Protein AF-A0A498J222-F1 (afdb_monomer_lite)

InterPro domains:
  IPR001000 Glycoside hydrolase family 10 domain [PF00331] (10-74)
  IPR017853 Glycoside hydrolase superfamily [SSF51445] (4-142)
  IPR044846 Glycoside hydrolase family 10 [PTHR31490] (2-181)

Structure (mmCIF, N/CA/C/O backbone):
data_AF-A0A498J222-F1
#
_entry.id   AF-A0A498J222-F1
#
loop_
_atom_site.group_PDB
_atom_site.id
_atom_site.type_symbol
_atom_site.label_atom_id
_atom_site.label_alt_id
_atom_site.label_comp_id
_atom_site.label_asym_id
_atom_site.label_entity_id
_atom_site.label_seq_id
_atom_site.pdbx_PDB_ins_code
_atom_site.Cartn_x
_atom_site.Cartn_y
_atom_site.Cartn_z
_atom_site.occupancy
_atom_site.B_iso_or_equiv
_atom_site.auth_seq_id
_atom_site.auth_comp_id
_atom_site.auth_asym_id
_atom_site.auth_atom_id
_atom_site.pdbx_PDB_model_num
ATOM 1 N N . MET A 1 1 ? -17.141 18.500 8.447 1.00 58.50 1 MET A N 1
ATOM 2 C CA . MET A 1 1 ? -18.139 17.418 8.650 1.00 58.50 1 MET A CA 1
ATOM 3 C C . MET A 1 1 ? -18.380 17.254 10.149 1.00 58.50 1 MET A C 1
ATOM 5 O O . MET A 1 1 ? -17.662 17.889 10.914 1.00 58.50 1 MET A O 1
ATOM 9 N N . GLY A 1 2 ? -19.369 16.464 10.578 1.00 77.44 2 GLY A N 1
ATOM 10 C CA . GLY A 1 2 ? -19.550 16.140 12.002 1.00 77.44 2 GLY A CA 1
ATOM 11 C C . GLY A 1 2 ? -18.406 15.274 12.547 1.00 77.44 2 GLY A C 1
ATOM 12 O O . GLY A 1 2 ? -17.766 14.555 11.781 1.00 77.44 2 GLY A O 1
ATOM 13 N N . ALA A 1 3 ? -18.147 15.330 13.857 1.00 81.06 3 ALA A N 1
ATOM 14 C CA . ALA A 1 3 ? -17.034 14.605 14.488 1.00 81.06 3 ALA A CA 1
ATOM 15 C C . ALA A 1 3 ? -17.133 13.072 14.329 1.00 81.06 3 ALA A C 1
ATOM 17 O O . ALA A 1 3 ? -16.118 12.391 14.171 1.00 81.06 3 ALA A O 1
ATOM 18 N N . THR A 1 4 ? -18.360 12.547 14.314 1.00 87.56 4 THR A N 1
ATOM 19 C CA . THR A 1 4 ? -18.703 11.124 14.170 1.00 87.56 4 THR A CA 1
ATOM 20 C C . THR A 1 4 ? -18.680 10.609 12.730 1.00 87.56 4 THR A C 1
ATOM 22 O O . THR A 1 4 ? -18.647 9.397 12.538 1.00 87.56 4 THR A O 1
ATOM 25 N N . ALA A 1 5 ? -18.635 11.483 11.716 1.00 90.12 5 ALA A N 1
ATOM 26 C CA . ALA A 1 5 ? -18.868 11.103 10.316 1.00 90.12 5 ALA A CA 1
ATOM 27 C C . ALA A 1 5 ? -17.924 9.997 9.801 1.00 90.12 5 ALA A C 1
ATOM 29 O O . ALA A 1 5 ? -18.346 9.114 9.062 1.00 90.12 5 ALA A O 1
ATOM 30 N N . SER A 1 6 ? -16.657 9.985 10.237 1.00 88.25 6 SER A N 1
ATOM 31 C CA . SER A 1 6 ? -15.715 8.907 9.894 1.00 88.25 6 SER A CA 1
ATOM 32 C C . SER A 1 6 ? -16.170 7.541 10.423 1.00 88.25 6 SER A C 1
ATOM 34 O O . SER A 1 6 ? -16.035 6.536 9.736 1.00 88.25 6 SER A O 1
ATOM 36 N N . ALA A 1 7 ? -16.718 7.503 11.640 1.00 89.88 7 ALA A N 1
ATOM 37 C CA . ALA A 1 7 ? -17.175 6.273 12.275 1.00 89.88 7 ALA A CA 1
ATOM 38 C C . ALA A 1 7 ? -18.517 5.795 11.698 1.00 89.88 7 ALA A C 1
ATOM 40 O O . ALA A 1 7 ? -18.715 4.593 11.533 1.00 89.88 7 ALA A O 1
ATOM 41 N N . GLU A 1 8 ? -19.395 6.728 11.319 1.00 92.38 8 GLU A N 1
ATOM 42 C CA . GLU A 1 8 ? -20.630 6.454 10.574 1.00 92.38 8 GLU A CA 1
ATOM 43 C C . GLU A 1 8 ? -20.327 5.830 9.203 1.00 92.38 8 GLU A C 1
ATOM 45 O O . GLU A 1 8 ? -20.924 4.817 8.848 1.00 92.38 8 GLU A O 1
ATOM 50 N N . PHE A 1 9 ? -19.344 6.356 8.464 1.00 92.88 9 PHE A N 1
ATOM 51 C CA . PHE A 1 9 ? -18.926 5.786 7.178 1.00 92.88 9 PHE A CA 1
ATOM 52 C C . PHE A 1 9 ? -18.318 4.387 7.317 1.00 92.88 9 PHE A C 1
ATOM 54 O O . PHE A 1 9 ? -18.647 3.507 6.524 1.00 92.88 9 PHE A O 1
ATOM 61 N N . TYR A 1 10 ? -17.500 4.145 8.346 1.00 91.12 10 TYR A N 1
ATOM 62 C CA . TYR A 1 10 ? -17.006 2.796 8.651 1.00 91.12 10 TYR A CA 1
ATOM 63 C C . TYR A 1 10 ? -18.154 1.843 9.002 1.00 91.12 10 TYR A C 1
ATOM 65 O O . TYR A 1 10 ? -18.154 0.693 8.567 1.00 91.12 10 TYR A O 1
ATOM 73 N N . ASN A 1 11 ? -19.172 2.331 9.718 1.00 92.56 11 ASN A N 1
ATOM 74 C CA . ASN A 1 11 ? -20.357 1.548 10.044 1.00 92.56 11 ASN A CA 1
ATOM 75 C C . ASN A 1 11 ? -21.183 1.188 8.803 1.00 92.56 11 ASN A C 1
ATOM 77 O O . ASN A 1 11 ? -21.734 0.093 8.732 1.00 92.56 11 ASN A O 1
ATOM 81 N N . TRP A 1 12 ? -21.282 2.093 7.826 1.00 92.81 12 TRP A N 1
ATOM 82 C CA . TRP A 1 12 ? -21.982 1.838 6.565 1.00 92.81 12 TRP A CA 1
ATOM 83 C C . TRP A 1 12 ? -21.193 0.885 5.664 1.00 92.81 12 TRP A C 1
ATOM 85 O O . TRP A 1 12 ? -21.779 -0.052 5.130 1.00 92.81 12 TRP A O 1
ATOM 95 N N . ALA A 1 13 ? -19.873 1.063 5.553 1.00 91.50 13 ALA A N 1
ATOM 96 C CA . ALA A 1 13 ? -19.003 0.168 4.790 1.00 91.50 13 ALA A CA 1
ATOM 97 C C . ALA A 1 13 ? -19.025 -1.261 5.362 1.00 91.50 13 ALA A C 1
ATOM 99 O O . ALA A 1 13 ? -19.355 -2.195 4.639 1.00 91.50 13 ALA A O 1
ATOM 100 N N . SER A 1 14 ? -18.824 -1.417 6.677 1.00 89.75 14 SER A N 1
ATOM 101 C CA . SER A 1 14 ? -18.872 -2.717 7.371 1.00 89.75 14 SER A CA 1
ATOM 102 C C . SER A 1 14 ? -20.256 -3.389 7.364 1.00 89.75 14 SER A C 1
ATOM 104 O O . SER A 1 14 ? -20.364 -4.549 7.752 1.00 89.75 14 SER A O 1
ATOM 106 N N . LYS A 1 15 ? -21.322 -2.671 6.979 1.00 91.31 15 LYS A N 1
ATOM 107 C CA . LYS A 1 15 ? -22.677 -3.217 6.766 1.00 91.31 15 LYS A CA 1
ATOM 108 C C . LYS A 1 15 ? -22.967 -3.569 5.307 1.00 91.31 15 LYS A C 1
ATOM 110 O O . LYS A 1 15 ? -23.928 -4.290 5.057 1.00 91.31 15 LYS A O 1
ATOM 115 N N . ALA A 1 16 ? -22.190 -3.036 4.366 1.00 92.25 16 ALA A N 1
ATOM 116 C CA . ALA A 1 16 ? -22.248 -3.407 2.956 1.00 92.25 16 ALA A CA 1
ATOM 117 C C . ALA A 1 16 ? -21.374 -4.640 2.671 1.00 92.25 16 ALA A C 1
ATOM 119 O O . ALA A 1 16 ? -21.771 -5.493 1.884 1.00 92.25 16 ALA A O 1
ATOM 120 N N . ASP A 1 17 ? -20.224 -4.739 3.344 1.00 88.56 17 ASP A N 1
ATOM 121 C CA . ASP A 1 17 ? -19.307 -5.879 3.314 1.00 88.56 17 ASP A CA 1
ATOM 122 C C . ASP A 1 17 ? -18.602 -5.996 4.683 1.00 88.56 17 ASP A C 1
ATOM 124 O O . ASP A 1 17 ? -17.846 -5.107 5.077 1.00 88.56 17 ASP A O 1
ATOM 128 N N . ASP A 1 18 ? -18.865 -7.075 5.428 1.00 86.62 18 ASP A N 1
ATOM 129 C CA . ASP A 1 18 ? -18.204 -7.390 6.706 1.00 86.62 18 ASP A CA 1
ATOM 130 C C . ASP A 1 18 ? -16.941 -8.263 6.530 1.00 86.62 18 ASP A C 1
ATOM 132 O O . ASP A 1 18 ? -16.189 -8.526 7.479 1.00 86.62 18 ASP A O 1
ATOM 136 N N . THR A 1 19 ? -16.668 -8.693 5.297 1.00 87.50 19 THR A N 1
ATOM 137 C CA . THR A 1 19 ? -15.482 -9.460 4.925 1.00 87.50 19 THR A CA 1
ATOM 138 C C . THR A 1 19 ? -14.295 -8.549 4.612 1.00 87.50 19 THR A C 1
ATOM 140 O O . THR A 1 19 ? -13.164 -8.914 4.955 1.00 87.50 19 THR A O 1
ATOM 143 N N . ALA A 1 20 ? -14.543 -7.363 4.052 1.00 86.19 20 ALA A N 1
ATOM 144 C CA . ALA A 1 20 ? -13.533 -6.369 3.698 1.00 86.19 20 ALA A CA 1
ATOM 145 C C . ALA A 1 20 ? -12.763 -5.796 4.904 1.00 86.19 20 ALA A C 1
ATOM 147 O O . ALA A 1 20 ? -13.277 -5.674 6.017 1.00 86.19 20 ALA A O 1
ATOM 148 N N . THR A 1 21 ? -11.518 -5.382 4.654 1.00 88.25 21 THR A N 1
ATOM 149 C CA . THR A 1 21 ? -10.706 -4.599 5.598 1.00 88.25 21 THR A CA 1
ATOM 150 C C . THR A 1 21 ? -10.834 -3.115 5.269 1.00 88.25 21 THR A C 1
ATOM 152 O O . THR A 1 21 ? -10.548 -2.697 4.148 1.00 88.25 21 THR A O 1
ATOM 155 N N . LEU A 1 22 ? -11.237 -2.307 6.248 1.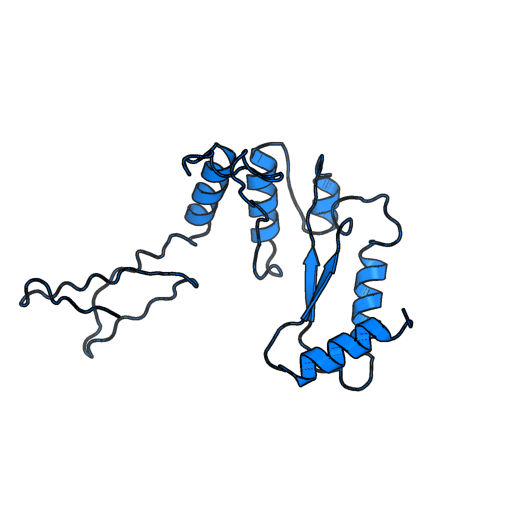00 89.75 22 LEU A N 1
ATOM 156 C CA . LEU A 1 22 ? -11.403 -0.861 6.114 1.00 89.75 22 LEU A CA 1
ATOM 157 C C . LEU A 1 22 ? -10.101 -0.141 6.488 1.00 89.75 22 LEU A C 1
ATOM 159 O O . LEU A 1 22 ? -9.593 -0.289 7.600 1.00 89.75 22 LEU A O 1
ATOM 163 N N . PHE A 1 23 ? -9.551 0.644 5.564 1.00 86.44 23 PHE A N 1
ATOM 164 C CA . PHE A 1 23 ? -8.278 1.337 5.765 1.00 86.44 23 PHE A CA 1
ATOM 165 C C . PHE A 1 23 ? -8.491 2.789 6.197 1.00 86.44 23 PHE A C 1
ATOM 167 O O . PHE A 1 23 ? -9.237 3.537 5.560 1.00 86.44 23 PHE A O 1
ATOM 174 N N . LEU A 1 24 ? -7.789 3.215 7.250 1.00 85.38 24 LEU A N 1
ATOM 175 C CA . LEU A 1 24 ? -7.546 4.633 7.505 1.00 85.38 24 LEU A CA 1
ATOM 176 C C . LEU A 1 24 ? -6.251 4.983 6.778 1.00 85.38 24 LEU A C 1
ATOM 178 O O . LEU A 1 24 ? -5.182 4.513 7.172 1.00 85.38 24 LEU A O 1
ATOM 182 N N . ASN A 1 25 ? -6.359 5.747 5.695 1.00 84.81 25 ASN A N 1
ATOM 183 C CA . ASN A 1 25 ? -5.256 6.104 4.806 1.00 84.81 25 ASN A CA 1
ATOM 184 C C . ASN A 1 25 ? -5.076 7.626 4.774 1.00 84.81 25 ASN A C 1
ATOM 186 O O . ASN A 1 25 ? -6.063 8.335 4.582 1.00 84.81 25 ASN A O 1
ATOM 190 N N . ASP A 1 26 ? -3.839 8.091 4.947 1.00 79.62 26 ASP A N 1
ATOM 191 C CA . ASP A 1 26 ? -3.486 9.511 5.028 1.00 79.62 26 ASP A CA 1
ATOM 192 C C . ASP A 1 26 ? -1.984 9.720 4.739 1.00 79.62 26 ASP A C 1
ATOM 194 O O . ASP A 1 26 ? -1.184 8.772 4.790 1.00 79.62 26 ASP A O 1
ATOM 198 N N . TYR A 1 27 ? -1.600 10.963 4.459 1.00 74.56 27 TYR A N 1
ATOM 199 C CA . TYR A 1 27 ? -0.222 11.384 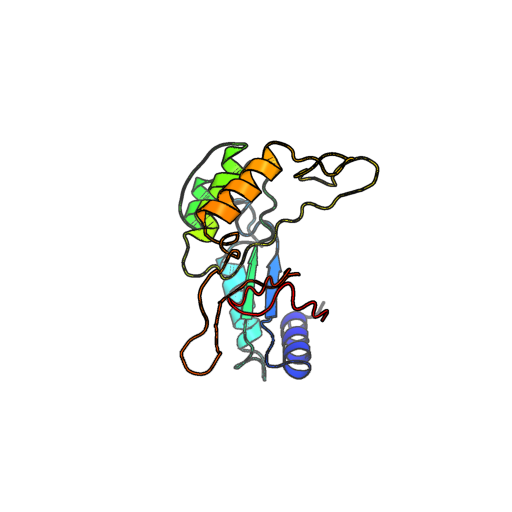4.176 1.00 74.56 27 TYR A CA 1
ATOM 200 C C . TYR A 1 27 ? 0.429 12.068 5.392 1.00 74.56 27 TYR A C 1
ATOM 202 O O . TYR A 1 27 ? -0.186 12.219 6.445 1.00 74.56 27 TYR A O 1
ATOM 210 N N . ASN A 1 28 ? 1.710 12.433 5.279 1.00 76.06 28 ASN A N 1
ATOM 211 C CA . ASN A 1 28 ? 2.571 12.998 6.340 1.00 76.06 28 ASN A CA 1
ATOM 212 C C . ASN A 1 28 ? 2.818 12.102 7.576 1.00 76.06 28 ASN A C 1
ATOM 214 O O . ASN A 1 28 ? 3.754 12.373 8.330 1.00 76.06 28 ASN A O 1
ATOM 218 N N . THR A 1 29 ? 2.033 11.041 7.775 1.00 67.88 29 THR A N 1
ATOM 219 C CA . THR A 1 29 ? 2.076 10.104 8.913 1.00 67.88 29 THR A CA 1
ATOM 220 C C . THR A 1 29 ? 3.442 9.450 9.157 1.00 67.88 29 THR A C 1
ATOM 222 O O . THR A 1 29 ? 3.759 9.119 10.304 1.00 67.88 29 THR A O 1
ATOM 225 N N . ILE A 1 30 ? 4.259 9.278 8.112 1.00 69.38 30 ILE A N 1
ATOM 226 C CA . ILE A 1 30 ? 5.648 8.782 8.188 1.00 69.38 30 ILE A CA 1
ATOM 227 C C . ILE A 1 30 ? 6.648 9.652 7.412 1.00 69.38 30 ILE A C 1
ATOM 229 O O . ILE A 1 30 ? 7.857 9.433 7.489 1.00 69.38 30 ILE A O 1
ATOM 233 N N . GLU A 1 31 ? 6.160 10.625 6.649 1.00 71.25 31 GLU A N 1
ATOM 234 C CA . GLU A 1 31 ? 6.953 11.489 5.781 1.00 71.25 31 GLU A CA 1
ATOM 235 C C . GLU A 1 31 ? 7.500 12.713 6.521 1.00 71.25 31 GLU A C 1
ATOM 237 O O . GLU A 1 31 ? 8.671 13.050 6.348 1.00 71.25 31 GLU A O 1
ATOM 242 N N . GLU A 1 32 ? 6.681 13.357 7.360 1.00 72.44 32 GLU A N 1
ATOM 243 C CA . GLU A 1 32 ? 6.939 14.709 7.871 1.00 72.44 32 GLU A CA 1
ATOM 244 C C . GLU A 1 32 ? 6.824 14.786 9.399 1.00 72.44 32 GLU A C 1
ATOM 246 O O . GLU A 1 32 ? 5.784 15.126 9.961 1.00 72.44 32 GLU A O 1
ATOM 251 N N . SER A 1 33 ? 7.941 14.563 10.101 1.00 69.94 33 SER A N 1
ATOM 252 C CA . SER A 1 33 ? 8.010 14.581 11.575 1.00 69.94 33 SER A CA 1
ATOM 253 C C . SER A 1 33 ? 7.668 15.928 12.236 1.00 69.94 33 SER A C 1
ATOM 255 O O . SER A 1 33 ? 7.668 16.030 13.464 1.00 69.94 33 SER A O 1
ATOM 257 N N . GLY A 1 34 ? 7.462 16.983 11.442 1.00 71.50 34 GLY A N 1
ATOM 258 C CA . GLY A 1 34 ? 7.010 18.298 11.898 1.00 71.50 34 GLY A CA 1
ATOM 259 C C . GLY A 1 34 ? 5.488 18.476 11.901 1.00 71.50 34 GLY A C 1
ATOM 260 O O . GLY A 1 34 ? 5.000 19.393 12.570 1.00 71.50 34 GLY A O 1
ATOM 261 N N . ASP A 1 35 ? 4.740 17.625 11.192 1.00 72.94 35 ASP A N 1
ATOM 262 C CA . ASP A 1 35 ? 3.278 17.658 11.178 1.00 72.94 35 ASP A CA 1
ATOM 263 C C . ASP A 1 35 ? 2.746 17.230 12.554 1.00 72.94 35 ASP A C 1
ATOM 265 O O . ASP A 1 35 ? 3.098 16.176 13.079 1.00 72.94 35 ASP A O 1
ATOM 269 N N . LYS A 1 36 ? 1.922 18.080 13.175 1.00 71.94 36 LYS A N 1
ATOM 270 C CA . LYS A 1 36 ? 1.359 17.842 14.515 1.00 71.94 36 LYS A CA 1
ATOM 271 C C . LYS A 1 36 ? -0.043 17.251 14.482 1.00 71.94 36 LYS A C 1
ATOM 273 O O . LYS A 1 36 ? -0.559 16.900 15.546 1.00 71.94 36 LYS A O 1
ATOM 278 N N . ASP A 1 37 ? -0.674 17.170 13.319 1.00 71.81 37 ASP A N 1
ATOM 279 C CA . ASP A 1 37 ? -2.019 16.638 13.121 1.00 71.81 37 ASP A CA 1
ATOM 280 C C . ASP A 1 37 ? -1.975 15.201 12.591 1.00 71.81 37 ASP A C 1
ATOM 282 O O . ASP A 1 37 ? -2.686 14.352 13.131 1.00 71.81 37 ASP A O 1
ATOM 286 N N . SER A 1 38 ? -1.030 14.892 11.702 1.00 68.69 38 SER A N 1
ATOM 287 C CA . SER A 1 38 ? -0.813 13.549 11.135 1.00 68.69 38 SER A CA 1
ATOM 288 C C . SER A 1 38 ? -0.013 12.590 12.042 1.00 68.69 38 SER A C 1
ATOM 290 O O . SER A 1 38 ? 0.289 11.465 11.650 1.00 68.69 38 SER A O 1
ATOM 292 N N . ILE A 1 39 ? 0.338 12.985 13.277 1.00 71.06 39 ILE A N 1
ATOM 293 C CA . ILE A 1 39 ? 1.138 12.137 14.184 1.00 71.06 39 ILE A CA 1
ATOM 294 C C . ILE A 1 39 ? 0.454 10.802 14.516 1.00 71.06 39 ILE A C 1
ATOM 296 O O . ILE A 1 39 ? -0.734 10.752 14.849 1.00 71.06 39 ILE A O 1
ATOM 300 N N . LEU A 1 40 ? 1.250 9.729 14.582 1.00 68.06 40 LEU A N 1
ATOM 301 C CA . LEU A 1 40 ? 0.810 8.366 14.922 1.00 68.06 40 LEU A CA 1
ATOM 302 C C . LEU A 1 40 ? -0.093 8.294 16.171 1.00 68.06 40 LEU A C 1
ATOM 304 O O . LEU A 1 40 ? -1.042 7.516 16.207 1.00 68.06 40 LEU A O 1
ATOM 308 N N . ALA A 1 41 ? 0.146 9.131 17.188 1.00 71.25 41 ALA A N 1
ATOM 309 C CA . ALA A 1 41 ? -0.691 9.188 18.389 1.00 71.25 41 ALA A CA 1
ATOM 310 C C . ALA A 1 41 ? -2.135 9.662 18.111 1.00 71.25 41 ALA A C 1
ATOM 312 O O . ALA A 1 41 ? -3.078 9.093 18.663 1.00 71.25 41 ALA A O 1
ATOM 313 N N . LYS A 1 42 ? -2.323 10.660 17.234 1.00 77.19 42 LYS A N 1
ATOM 314 C CA . LYS A 1 42 ? -3.650 11.106 16.772 1.00 77.19 42 LYS A CA 1
ATOM 315 C C . LYS A 1 42 ? -4.288 10.059 15.865 1.00 77.19 42 LYS A C 1
ATOM 317 O O . LYS A 1 42 ? -5.473 9.781 16.013 1.00 77.19 42 LYS A O 1
ATOM 322 N N . TYR A 1 43 ? -3.493 9.424 15.008 1.00 75.81 43 TYR A N 1
ATOM 323 C CA . TYR A 1 43 ? -3.941 8.358 14.111 1.00 75.81 43 TYR A CA 1
ATOM 324 C C . TYR A 1 43 ? -4.510 7.147 14.870 1.00 75.81 43 TYR A C 1
ATOM 326 O O . TYR A 1 43 ? -5.636 6.707 14.633 1.00 75.81 43 TYR A O 1
ATOM 334 N N . LEU A 1 44 ? -3.770 6.663 15.872 1.00 78.31 44 LEU A N 1
ATOM 335 C CA . LEU A 1 44 ? -4.205 5.583 16.759 1.00 78.31 44 LEU A CA 1
ATOM 336 C C . LEU A 1 44 ? -5.411 5.982 17.619 1.00 78.31 44 LEU A C 1
ATOM 338 O O . LEU A 1 44 ? -6.257 5.133 17.895 1.00 78.31 44 LEU A O 1
ATOM 342 N N . GLN A 1 45 ? -5.523 7.251 18.028 1.00 84.06 45 GLN A N 1
ATOM 343 C CA . GLN A 1 45 ? -6.723 7.725 18.717 1.00 84.06 45 GLN A CA 1
ATOM 344 C C . GLN A 1 45 ? -7.938 7.723 17.781 1.00 84.06 45 GLN A C 1
ATOM 346 O O . GLN A 1 45 ? -8.972 7.172 18.144 1.00 84.06 45 GLN A O 1
ATOM 351 N N . LYS A 1 46 ? -7.794 8.218 16.547 1.00 84.62 46 LYS A N 1
ATOM 352 C CA . LYS A 1 46 ? -8.869 8.242 15.549 1.00 84.62 46 LYS A CA 1
ATOM 353 C C . LYS A 1 46 ? -9.404 6.842 15.232 1.00 84.62 46 LYS A C 1
ATOM 355 O O . LYS A 1 46 ? -10.617 6.673 15.128 1.00 84.62 46 LYS A O 1
ATOM 360 N N . LEU A 1 47 ? -8.529 5.837 15.141 1.00 84.12 47 LEU A N 1
ATOM 361 C CA . LEU A 1 47 ? -8.929 4.431 14.996 1.00 84.12 47 LEU A CA 1
ATOM 362 C C . LEU A 1 47 ? -9.708 3.912 16.214 1.00 84.12 47 LEU A C 1
ATOM 364 O O . LEU A 1 47 ? -10.732 3.255 16.041 1.00 84.12 47 LEU A O 1
ATOM 368 N N . ARG A 1 48 ? -9.279 4.238 17.441 1.00 85.50 48 ARG A N 1
ATOM 369 C CA . ARG A 1 48 ? -10.012 3.874 18.671 1.00 85.50 48 ARG A CA 1
ATOM 370 C C . ARG A 1 48 ? -11.387 4.536 18.735 1.00 85.50 48 ARG A C 1
ATOM 372 O O . ARG A 1 48 ? -12.350 3.871 19.103 1.00 85.50 48 ARG A O 1
ATOM 379 N N . ASP A 1 49 ? -11.489 5.803 18.342 1.00 89.56 49 ASP A N 1
ATOM 380 C CA . ASP A 1 49 ? -12.754 6.545 18.296 1.00 89.56 49 ASP A CA 1
ATOM 381 C C . ASP A 1 49 ? -13.725 5.927 17.272 1.00 89.56 49 ASP A C 1
ATOM 383 O O . ASP A 1 49 ? -14.923 5.815 17.530 1.00 89.56 49 ASP A O 1
ATOM 387 N N . ILE A 1 50 ? -13.206 5.477 16.122 1.00 89.06 50 ILE A N 1
ATOM 388 C CA . ILE A 1 50 ? -13.974 4.754 15.098 1.00 89.06 50 ILE A CA 1
ATOM 389 C C . ILE A 1 50 ? -14.408 3.369 15.601 1.00 89.06 50 ILE A C 1
ATOM 391 O O . ILE A 1 50 ? -15.561 2.993 15.386 1.00 89.06 50 ILE A O 1
ATOM 395 N N . GLN A 1 51 ? -13.534 2.625 16.287 1.00 86.81 51 GLN A N 1
ATOM 396 C CA . GLN A 1 51 ? -13.829 1.285 16.814 1.00 86.81 51 GLN A CA 1
ATOM 397 C C . GLN A 1 51 ? -14.818 1.304 17.987 1.00 86.81 51 GLN A C 1
ATOM 399 O O . GLN A 1 51 ? -15.643 0.401 18.118 1.00 86.81 51 GLN A O 1
ATOM 404 N N . GLY A 1 52 ? -14.751 2.336 18.833 1.00 87.44 52 GLY A N 1
ATOM 405 C CA . GLY A 1 52 ? -15.656 2.543 19.966 1.00 87.44 52 GLY A CA 1
ATOM 406 C C . GLY A 1 52 ? -17.069 2.986 19.573 1.00 87.44 52 GLY A C 1
ATOM 407 O O . GLY A 1 52 ? -17.950 3.047 20.431 1.00 87.44 52 GLY A O 1
ATOM 408 N N . PHE A 1 53 ? -17.311 3.291 18.296 1.00 90.94 53 PHE A N 1
ATOM 409 C CA . PHE A 1 53 ? -18.630 3.674 17.80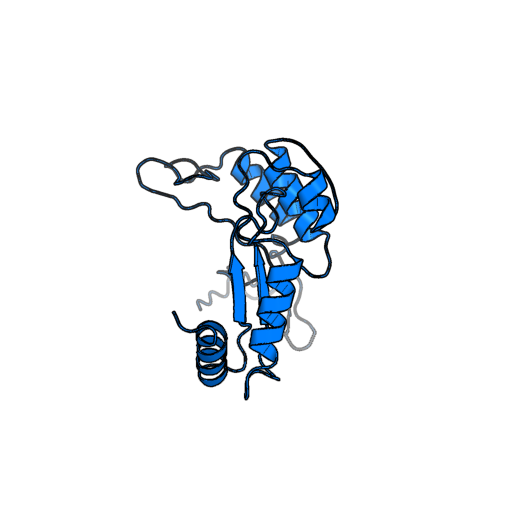2 1.00 90.94 53 PHE A CA 1
ATOM 410 C C . PHE A 1 53 ? -19.596 2.468 17.772 1.00 90.94 53 PHE A C 1
ATOM 412 O O . PHE A 1 53 ? -19.205 1.379 17.336 1.00 90.94 53 PHE A O 1
ATOM 419 N N . PRO A 1 54 ? -20.870 2.624 18.189 1.00 90.00 54 PRO A N 1
ATOM 420 C CA . PRO A 1 54 ? -21.837 1.528 18.219 1.00 90.00 54 PRO A CA 1
ATOM 421 C C . PRO A 1 54 ? -21.988 0.805 16.871 1.00 90.00 54 PRO A C 1
ATOM 423 O O . PRO A 1 54 ? -22.428 1.376 15.876 1.00 90.00 54 PRO A O 1
ATOM 426 N N . GLY A 1 55 ? -21.648 -0.487 16.861 1.00 85.94 55 GLY A N 1
ATOM 427 C CA . GLY A 1 55 ? -21.686 -1.342 15.672 1.00 85.94 55 GLY A CA 1
ATOM 428 C C . GLY A 1 55 ? -20.371 -1.448 14.889 1.00 85.94 55 GLY A C 1
ATOM 429 O O . GLY A 1 55 ? -20.345 -2.194 13.919 1.00 85.94 55 GLY A O 1
ATOM 430 N N . ASN A 1 56 ? -19.291 -0.775 15.305 1.00 89.94 56 ASN A N 1
ATOM 431 C CA . ASN A 1 56 ? -17.959 -0.897 14.686 1.00 89.94 56 ASN A CA 1
ATOM 432 C C . ASN A 1 56 ? -17.007 -1.840 15.448 1.00 89.94 56 ASN A C 1
ATOM 434 O O . ASN A 1 56 ? -15.868 -2.029 15.027 1.00 89.94 56 ASN A O 1
ATOM 438 N N . SER A 1 57 ? -17.455 -2.462 16.546 1.00 82.94 57 SER A N 1
ATOM 439 C CA . SER A 1 57 ? -16.619 -3.309 17.417 1.00 82.94 57 SER A CA 1
ATOM 440 C C . SER A 1 57 ? -15.908 -4.451 16.684 1.00 82.94 57 SER A C 1
ATOM 442 O O . SER A 1 57 ? -14.807 -4.837 17.072 1.00 82.94 57 SER A O 1
ATOM 444 N N . ASN A 1 58 ? -16.543 -4.970 15.630 1.00 81.19 58 ASN A N 1
ATOM 445 C CA . ASN A 1 58 ? -16.089 -6.124 14.856 1.00 81.19 58 ASN A CA 1
ATOM 446 C C . ASN A 1 58 ? -15.478 -5.721 13.499 1.00 81.19 58 ASN A C 1
ATOM 448 O O . ASN A 1 58 ? -15.087 -6.599 12.732 1.00 81.19 58 ASN A O 1
ATOM 452 N N . ALA A 1 59 ? -15.417 -4.422 13.181 1.00 83.31 59 ALA A N 1
ATOM 453 C CA . ALA A 1 59 ? -14.921 -3.946 11.896 1.00 83.31 59 ALA A CA 1
ATOM 454 C C . ALA A 1 59 ? -13.425 -4.263 11.749 1.00 83.31 59 ALA A C 1
ATOM 456 O O . ALA A 1 59 ? -12.606 -3.873 12.586 1.00 83.31 59 ALA A O 1
ATOM 457 N N . LYS A 1 60 ? -13.056 -4.953 10.666 1.00 85.56 60 LYS A N 1
ATOM 458 C CA . LYS A 1 60 ? -11.653 -5.201 10.316 1.00 85.56 60 LYS A CA 1
ATOM 459 C C . LYS A 1 60 ? -11.040 -3.879 9.876 1.00 85.56 60 LYS A C 1
ATOM 461 O O . LYS A 1 60 ? -11.483 -3.305 8.885 1.00 85.56 60 LYS A O 1
ATOM 466 N N . MET A 1 61 ? -10.042 -3.389 10.605 1.00 84.00 61 MET A N 1
ATOM 467 C CA . MET A 1 61 ? -9.422 -2.093 10.328 1.00 84.00 61 MET A CA 1
ATOM 468 C C . MET A 1 61 ? -7.915 -2.209 10.147 1.00 84.00 61 MET A C 1
ATOM 470 O O . MET A 1 61 ? -7.249 -2.958 10.862 1.00 84.00 61 MET A O 1
ATOM 474 N N . ALA A 1 62 ? -7.390 -1.433 9.205 1.00 81.69 62 ALA A N 1
ATOM 475 C CA . ALA A 1 62 ? -5.972 -1.345 8.890 1.00 81.69 62 ALA A CA 1
ATOM 476 C C . ALA A 1 62 ? -5.539 0.112 8.664 1.00 81.69 62 ALA A C 1
ATOM 478 O O . ALA A 1 62 ? -6.358 1.032 8.604 1.00 81.69 62 ALA A O 1
ATOM 479 N N . ILE A 1 63 ? -4.228 0.313 8.552 1.00 79.12 63 ILE A N 1
ATOM 480 C CA . ILE A 1 63 ? -3.597 1.609 8.301 1.00 79.12 63 ILE A CA 1
ATOM 481 C C . ILE A 1 63 ? -3.023 1.596 6.882 1.00 79.12 63 ILE A C 1
ATOM 483 O O . ILE A 1 63 ? -2.265 0.692 6.536 1.00 79.12 63 ILE A O 1
ATOM 487 N N . GLY A 1 64 ? -3.386 2.595 6.080 1.00 80.25 64 GLY A N 1
ATOM 488 C CA . GLY A 1 64 ? -2.676 2.984 4.863 1.00 80.25 64 GLY A CA 1
ATOM 489 C C . GLY A 1 64 ? -1.769 4.182 5.154 1.00 80.25 64 GLY A C 1
ATOM 490 O O . GLY A 1 64 ? -2.128 5.038 5.963 1.00 80.25 64 GLY A O 1
ATOM 491 N N . LEU A 1 65 ? -0.595 4.219 4.525 1.00 77.94 65 LEU A N 1
ATOM 492 C CA . LEU A 1 65 ? 0.416 5.268 4.685 1.00 77.94 65 LEU A CA 1
ATOM 493 C C . LEU A 1 65 ? 0.809 5.738 3.279 1.00 77.94 65 LEU A C 1
ATOM 495 O O . LEU A 1 65 ? 1.468 4.989 2.554 1.00 77.94 65 LEU A O 1
ATOM 499 N N . GLU A 1 66 ? 0.406 6.943 2.864 1.00 78.56 66 GLU A N 1
ATOM 500 C CA . GLU A 1 66 ? 0.569 7.382 1.461 1.00 78.56 66 GLU A CA 1
ATOM 501 C C . GLU A 1 66 ? 2.033 7.505 1.011 1.00 78.56 66 GLU A C 1
ATOM 503 O O . GLU A 1 66 ? 2.321 7.444 -0.189 1.00 78.56 66 GLU A O 1
ATOM 508 N N . SER A 1 67 ? 2.974 7.595 1.958 1.00 77.62 67 SER A N 1
ATOM 509 C CA . SER A 1 67 ? 4.416 7.451 1.712 1.00 77.62 67 SER A CA 1
ATOM 510 C C . SER A 1 67 ? 4.946 8.464 0.683 1.00 77.62 67 SER A C 1
ATOM 512 O O . SER A 1 67 ? 5.801 8.160 -0.153 1.00 77.62 67 SER A O 1
ATOM 514 N N . HIS A 1 68 ? 4.412 9.687 0.710 1.00 78.19 68 HIS A N 1
ATOM 515 C CA . HIS A 1 68 ? 4.630 10.749 -0.279 1.00 78.19 68 HIS A CA 1
ATOM 516 C C . HIS A 1 68 ? 5.961 11.514 -0.093 1.00 78.19 68 HIS A C 1
ATOM 518 O O . HIS A 1 68 ? 6.016 12.745 -0.073 1.00 78.19 68 HIS A O 1
ATOM 524 N N . PHE A 1 69 ? 7.070 10.780 0.009 1.00 70.62 69 PHE A N 1
ATOM 525 C CA . PHE A 1 69 ? 8.397 11.334 0.290 1.00 70.62 69 PHE A CA 1
ATOM 526 C C . PHE A 1 69 ? 8.940 12.250 -0.824 1.00 70.62 69 PHE A C 1
ATOM 528 O O . PHE A 1 69 ? 9.038 11.845 -1.982 1.00 70.62 69 PHE A O 1
ATOM 535 N N . GLN A 1 70 ? 9.407 13.452 -0.457 1.00 67.88 70 GLN A N 1
ATOM 536 C CA . GLN A 1 70 ? 10.273 14.278 -1.320 1.00 67.88 70 GLN A CA 1
ATOM 537 C C . GLN A 1 70 ? 11.756 13.961 -1.090 1.00 67.88 70 GLN A C 1
ATOM 539 O O . GLN A 1 70 ? 12.492 13.623 -2.012 1.00 67.88 70 GLN A O 1
ATOM 544 N N . THR A 1 71 ? 12.200 14.053 0.164 1.00 68.38 71 THR A N 1
ATOM 545 C CA . THR A 1 71 ? 13.490 13.542 0.640 1.00 68.38 71 THR A CA 1
ATOM 546 C C . THR A 1 71 ? 13.191 12.748 1.908 1.00 68.38 71 THR A C 1
ATOM 548 O O . THR A 1 71 ? 12.944 13.361 2.944 1.00 68.38 71 THR A O 1
ATOM 551 N N . PRO A 1 72 ? 13.123 11.406 1.845 1.00 69.25 72 PRO A N 1
ATOM 552 C CA . PRO A 1 72 ? 12.695 10.600 2.980 1.00 69.25 72 PRO A CA 1
ATOM 553 C C . PRO A 1 72 ? 13.645 10.772 4.167 1.00 69.25 72 PRO A C 1
ATOM 555 O O . PRO A 1 72 ? 14.842 10.486 4.077 1.00 69.25 72 PRO A O 1
ATOM 558 N N . ASN A 1 73 ? 13.101 11.193 5.309 1.00 71.62 73 ASN A N 1
ATOM 559 C CA . ASN A 1 73 ? 13.802 11.132 6.585 1.00 71.62 73 ASN A CA 1
ATOM 560 C C . ASN A 1 73 ? 13.832 9.668 7.043 1.00 71.62 73 ASN A C 1
ATOM 562 O O . ASN A 1 73 ? 12.995 9.221 7.822 1.00 71.62 73 ASN A O 1
ATOM 566 N N . ILE A 1 74 ? 14.779 8.899 6.508 1.00 71.69 74 ILE A N 1
ATOM 567 C CA . ILE A 1 74 ? 14.864 7.455 6.741 1.00 71.69 74 ILE A CA 1
ATOM 568 C C . ILE A 1 74 ? 14.985 7.099 8.237 1.00 71.69 74 ILE A C 1
ATOM 570 O O . ILE A 1 74 ? 14.311 6.161 8.639 1.00 71.69 74 ILE A O 1
ATOM 574 N N . PRO A 1 75 ? 15.714 7.835 9.107 1.00 68.94 75 PRO A N 1
ATOM 575 C CA . PRO A 1 75 ? 15.630 7.657 10.563 1.00 68.94 75 PRO A CA 1
ATOM 576 C C . PRO A 1 75 ? 14.243 7.900 11.193 1.00 68.94 75 PRO A C 1
ATOM 578 O O . PRO A 1 75 ? 13.951 7.312 12.233 1.00 68.94 75 PRO A O 1
ATOM 581 N N . TYR A 1 76 ? 13.383 8.725 10.588 1.00 70.88 76 TYR A N 1
ATOM 582 C CA . TYR A 1 76 ? 12.006 8.937 11.052 1.00 70.88 76 TYR A CA 1
ATOM 583 C C . TYR A 1 76 ? 11.046 7.855 10.544 1.00 70.88 76 TYR A C 1
ATOM 585 O O . TYR A 1 76 ? 10.327 7.259 11.343 1.00 70.88 76 TYR A O 1
ATOM 593 N N . ILE A 1 77 ? 11.122 7.517 9.252 1.00 71.00 77 ILE A N 1
ATOM 594 C CA . ILE A 1 77 ? 10.441 6.349 8.667 1.00 71.00 77 ILE A CA 1
ATOM 595 C C . ILE A 1 77 ? 10.838 5.093 9.447 1.00 71.00 77 ILE A C 1
ATOM 597 O O . ILE A 1 77 ? 9.988 4.281 9.780 1.00 71.00 77 ILE A O 1
ATOM 601 N N . ARG A 1 78 ? 12.113 4.988 9.842 1.00 68.25 78 ARG A N 1
ATOM 602 C CA . ARG A 1 78 ? 12.633 4.005 10.793 1.00 68.25 78 ARG A CA 1
ATOM 603 C C . ARG A 1 78 ? 11.886 4.066 12.128 1.00 68.25 78 ARG A C 1
ATOM 605 O O . ARG A 1 78 ? 11.253 3.088 12.483 1.00 68.25 78 ARG A O 1
ATOM 612 N N . SER A 1 79 ? 11.847 5.199 12.829 1.00 62.41 79 SER A N 1
ATOM 613 C CA . SER A 1 79 ? 11.097 5.290 14.099 1.00 62.41 79 SER A CA 1
ATOM 614 C C . SER A 1 79 ? 9.587 4.981 13.998 1.00 62.41 79 SER A C 1
ATOM 616 O O . SER A 1 79 ? 8.933 4.837 15.030 1.00 62.41 79 SER A O 1
ATOM 618 N N . SER A 1 80 ? 9.055 4.845 12.776 1.00 64.88 80 SER A N 1
ATOM 619 C CA . SER A 1 80 ? 7.699 4.381 12.469 1.00 64.88 80 SER A CA 1
ATOM 620 C C . SER A 1 80 ? 7.610 2.950 11.874 1.00 64.88 80 SER A C 1
ATOM 622 O O . SER A 1 80 ? 6.512 2.396 11.886 1.00 64.88 80 SER A O 1
ATOM 624 N N . ILE A 1 81 ? 8.697 2.363 11.328 1.00 63.38 81 ILE A N 1
ATOM 625 C CA . ILE A 1 81 ? 8.727 1.120 10.495 1.00 63.38 81 ILE A CA 1
ATOM 626 C C . ILE A 1 81 ? 10.047 0.290 10.614 1.00 63.38 81 ILE A C 1
ATOM 628 O O . ILE A 1 81 ? 9.963 -0.931 10.698 1.00 63.38 81 ILE A O 1
ATOM 632 N N . ASP A 1 82 ? 11.217 0.953 10.698 1.00 44.09 82 ASP A N 1
ATOM 633 C CA . ASP A 1 82 ? 12.487 0.526 11.372 1.00 44.09 82 ASP A CA 1
ATOM 634 C C . ASP A 1 82 ? 13.874 0.227 10.671 1.00 44.09 82 ASP A C 1
ATOM 636 O O . ASP A 1 82 ? 14.688 -0.425 11.329 1.00 44.09 82 ASP A O 1
ATOM 640 N N . THR A 1 83 ? 14.290 0.783 9.484 1.00 32.50 83 THR A N 1
ATOM 641 C CA . THR A 1 83 ? 15.750 0.834 9.027 1.00 32.50 83 THR A CA 1
ATOM 642 C C . THR A 1 83 ? 16.322 1.902 7.984 1.00 32.50 83 THR A C 1
ATOM 644 O O . THR A 1 83 ? 16.509 3.045 8.420 1.00 32.50 83 THR A O 1
ATOM 647 N N . ILE A 1 84 ? 16.856 1.633 6.754 1.00 36.06 84 ILE A N 1
ATOM 648 C CA . ILE A 1 84 ? 18.010 2.411 6.106 1.00 36.06 84 ILE A CA 1
ATOM 649 C C . ILE A 1 84 ? 18.143 2.389 4.529 1.00 36.06 84 ILE A C 1
ATOM 651 O O . ILE A 1 84 ? 17.776 1.370 3.964 1.00 36.06 84 ILE A O 1
ATOM 655 N N . LEU A 1 85 ? 18.821 3.267 3.721 1.00 34.84 85 LEU A N 1
ATOM 656 C CA . LEU A 1 85 ? 18.977 4.754 3.518 1.00 34.84 85 LEU A CA 1
ATOM 657 C C . LEU A 1 85 ? 19.778 5.112 2.186 1.00 34.84 85 LEU A C 1
ATOM 659 O O . LEU A 1 85 ? 20.827 4.507 1.961 1.00 34.84 85 LEU A O 1
ATOM 663 N N . LEU A 1 86 ? 19.334 6.112 1.369 1.00 35.41 86 LEU A N 1
ATOM 664 C CA . LEU A 1 86 ? 19.842 6.774 0.096 1.00 35.41 86 LEU A CA 1
ATOM 665 C C . LEU A 1 86 ? 19.114 6.465 -1.252 1.00 35.41 86 LEU A C 1
ATOM 667 O O . LEU A 1 86 ? 18.253 5.622 -1.240 1.00 35.41 86 LEU A O 1
ATOM 671 N N . LEU A 1 87 ? 19.371 7.175 -2.386 1.00 37.31 87 LEU A N 1
ATOM 672 C CA . LEU A 1 87 ? 18.351 7.622 -3.398 1.00 37.31 87 LEU A CA 1
ATOM 673 C C . LEU A 1 87 ? 17.613 6.681 -4.397 1.00 37.31 87 LEU A C 1
ATOM 675 O O . LEU A 1 87 ? 16.388 6.679 -4.379 1.00 37.31 87 LEU A O 1
ATOM 679 N N . ALA A 1 88 ? 18.247 5.960 -5.335 1.00 44.94 88 ALA A N 1
ATOM 680 C CA . ALA A 1 88 ? 17.500 5.046 -6.246 1.00 44.94 88 ALA A CA 1
ATOM 681 C C . ALA A 1 88 ? 17.167 3.743 -5.504 1.00 44.94 88 ALA A C 1
ATOM 683 O O . ALA A 1 88 ? 16.022 3.312 -5.375 1.00 44.94 88 ALA A O 1
ATOM 684 N N . SER A 1 89 ? 18.210 3.273 -4.834 1.00 50.62 89 SER A N 1
ATOM 685 C CA . SER A 1 89 ? 18.210 2.842 -3.447 1.00 50.62 89 SER A CA 1
ATOM 686 C C . SER A 1 89 ? 17.021 3.270 -2.557 1.00 50.62 89 SER A C 1
ATOM 688 O O . SER A 1 89 ? 16.675 2.438 -1.746 1.00 50.62 89 SER A O 1
ATOM 690 N N . TYR A 1 90 ? 16.349 4.437 -2.652 1.00 66.69 90 TYR A N 1
ATOM 691 C CA . TYR A 1 90 ? 15.313 4.809 -1.661 1.00 66.69 90 TYR A CA 1
ATOM 692 C C . TYR A 1 90 ? 14.066 4.005 -1.960 1.00 66.69 90 TYR A C 1
ATOM 694 O O . TYR A 1 90 ? 13.456 3.500 -1.032 1.00 66.69 90 TYR A O 1
ATOM 702 N N . LEU A 1 91 ? 13.710 3.841 -3.239 1.00 73.69 91 LEU A N 1
ATOM 703 C CA . LEU A 1 91 ? 12.649 2.913 -3.598 1.00 73.69 91 LEU A CA 1
ATOM 704 C C . LEU A 1 91 ? 13.061 1.493 -3.201 1.00 73.69 91 LEU A C 1
ATOM 706 O O . LEU A 1 91 ? 12.289 0.820 -2.532 1.00 73.69 91 LEU A O 1
ATOM 710 N N . GLU A 1 92 ? 14.294 1.069 -3.505 1.00 83.31 92 GLU A N 1
ATOM 711 C CA . GLU A 1 92 ? 14.750 -0.278 -3.131 1.00 83.31 92 GLU A CA 1
ATOM 712 C C . GLU A 1 92 ? 14.680 -0.517 -1.610 1.00 83.31 92 GLU A C 1
ATOM 714 O O . GLU A 1 92 ? 14.253 -1.566 -1.143 1.00 83.31 92 GLU A O 1
ATOM 719 N N . GLN A 1 93 ? 15.079 0.470 -0.819 1.00 76.25 93 GLN A N 1
ATOM 720 C CA . GLN A 1 93 ? 15.206 0.383 0.627 1.00 76.25 93 GLN A CA 1
ATOM 721 C C . GLN A 1 93 ? 13.884 0.595 1.331 1.00 76.25 93 GLN A C 1
ATOM 723 O O . GLN A 1 93 ? 13.591 -0.175 2.223 1.00 76.25 93 GLN A O 1
ATOM 728 N N . ILE A 1 94 ? 13.061 1.566 0.931 1.00 78.19 94 ILE A N 1
ATOM 729 C CA . ILE A 1 94 ? 11.706 1.725 1.473 1.00 78.19 94 ILE A CA 1
ATOM 730 C C . ILE A 1 94 ? 10.911 0.446 1.196 1.00 78.19 94 ILE A C 1
ATOM 732 O O . ILE A 1 94 ? 10.272 -0.064 2.109 1.00 78.19 94 ILE A O 1
ATOM 736 N N . LEU A 1 95 ? 11.019 -0.135 -0.006 1.00 85.56 95 LEU A N 1
ATOM 737 C CA . LEU A 1 95 ? 10.390 -1.421 -0.311 1.00 85.56 95 LEU A CA 1
ATOM 738 C C . LEU A 1 95 ? 10.964 -2.563 0.541 1.00 85.56 95 LEU A C 1
ATOM 740 O O . LEU A 1 95 ? 10.178 -3.290 1.137 1.00 85.56 95 LEU A O 1
ATOM 744 N N . ARG A 1 96 ? 12.293 -2.710 0.668 1.00 85.56 96 ARG A N 1
ATOM 745 C CA . ARG A 1 96 ? 12.915 -3.712 1.566 1.00 85.56 96 ARG A CA 1
ATOM 746 C C . ARG A 1 96 ? 12.519 -3.529 3.029 1.00 85.56 96 ARG A C 1
ATOM 748 O O . ARG A 1 96 ? 12.285 -4.518 3.710 1.00 85.56 96 ARG A O 1
ATOM 755 N N . GLU A 1 97 ? 12.441 -2.293 3.500 1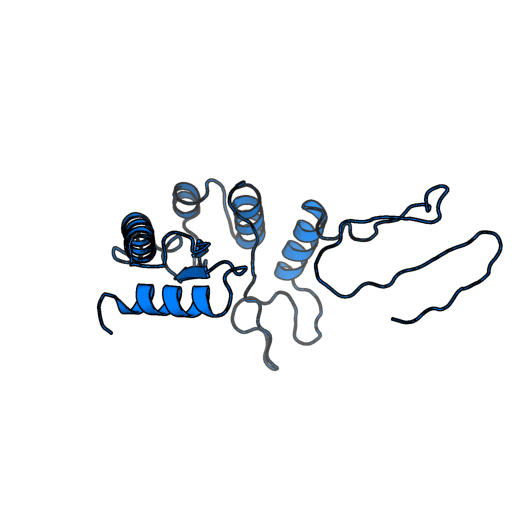.00 79.44 97 GLU A N 1
ATOM 756 C CA . GLU A 1 97 ? 12.169 -1.934 4.888 1.00 79.44 97 GLU A CA 1
ATOM 757 C C . GLU A 1 97 ? 10.734 -2.272 5.264 1.00 79.44 97 GLU A C 1
ATOM 759 O O . GLU A 1 97 ? 10.480 -3.061 6.173 1.00 79.44 97 GLU A O 1
ATOM 764 N N . VAL A 1 98 ? 9.798 -1.739 4.479 1.00 79.50 98 VAL A N 1
ATOM 765 C CA . VAL A 1 98 ? 8.362 -1.974 4.605 1.00 79.50 98 VAL A CA 1
ATOM 766 C C . VAL A 1 98 ? 8.061 -3.469 4.414 1.00 79.50 98 VAL A C 1
ATOM 768 O O . VAL A 1 98 ? 7.300 -4.033 5.192 1.00 79.50 98 VAL A O 1
ATOM 771 N N . HIS A 1 99 ? 8.723 -4.160 3.479 1.00 84.62 99 HIS A N 1
ATOM 772 C CA . HIS A 1 99 ? 8.607 -5.618 3.326 1.00 84.62 99 HIS A CA 1
ATOM 773 C C . HIS A 1 99 ? 9.200 -6.412 4.507 1.00 84.62 99 HIS A C 1
ATOM 775 O O . HIS A 1 99 ? 8.735 -7.513 4.800 1.00 84.62 99 HIS A O 1
ATOM 781 N N . SER A 1 100 ? 10.210 -5.888 5.211 1.00 82.38 100 SER A N 1
ATOM 782 C CA . SER A 1 100 ? 10.819 -6.583 6.354 1.00 82.38 100 SER A CA 1
ATOM 783 C C . SER A 1 100 ? 9.935 -6.586 7.605 1.00 82.38 100 SER A C 1
ATOM 785 O O . SER A 1 100 ? 10.061 -7.483 8.442 1.00 82.38 100 SER A O 1
ATOM 787 N N . HIS A 1 101 ? 9.020 -5.618 7.745 1.00 75.62 101 HIS A N 1
ATOM 788 C CA . HIS A 1 101 ? 8.180 -5.505 8.932 1.00 75.62 101 HIS A CA 1
ATOM 789 C C . HIS A 1 101 ? 6.987 -6.489 8.872 1.00 75.62 101 HIS A C 1
ATOM 791 O O . HIS A 1 101 ? 6.052 -6.274 8.098 1.00 75.62 101 HIS A O 1
ATOM 797 N N . PRO A 1 102 ? 6.880 -7.482 9.788 1.00 77.12 102 PRO A N 1
ATOM 798 C CA . PRO A 1 102 ? 5.843 -8.534 9.764 1.00 77.12 102 PRO A CA 1
ATOM 799 C C . PRO A 1 102 ? 4.408 -8.076 10.122 1.00 77.12 102 PRO A C 1
ATOM 801 O O . PRO A 1 102 ? 3.581 -8.881 10.547 1.00 77.12 102 PRO A O 1
ATOM 804 N N . LYS A 1 103 ? 4.104 -6.779 10.009 1.00 79.69 103 LYS A N 1
ATOM 805 C CA . LYS A 1 103 ? 2.745 -6.214 10.111 1.00 79.69 103 LYS A CA 1
ATOM 806 C C . LYS A 1 103 ? 2.253 -5.614 8.794 1.00 79.69 103 LYS A C 1
ATOM 808 O O . LYS A 1 103 ? 1.066 -5.322 8.681 1.00 79.69 103 LYS A O 1
ATOM 813 N N . ILE A 1 104 ? 3.140 -5.433 7.819 1.00 78.56 104 ILE A N 1
ATOM 814 C CA . ILE A 1 104 ? 2.777 -5.011 6.472 1.00 78.56 104 ILE A CA 1
ATOM 815 C C . ILE A 1 104 ? 2.175 -6.210 5.737 1.00 78.56 104 ILE A C 1
ATOM 817 O O . ILE A 1 104 ? 2.741 -7.299 5.739 1.00 78.56 104 ILE A O 1
ATOM 821 N N . GLN A 1 105 ? 1.003 -6.007 5.136 1.00 82.56 105 GLN A N 1
ATOM 822 C CA . GLN A 1 105 ? 0.258 -7.044 4.405 1.00 82.56 105 GLN A CA 1
ATOM 823 C C . GLN A 1 105 ? 0.277 -6.834 2.882 1.00 82.56 105 GLN A C 1
ATOM 825 O O . GLN A 1 105 ? -0.211 -7.676 2.136 1.00 82.56 105 GLN A O 1
ATOM 830 N N . GLY A 1 106 ? 0.835 -5.715 2.415 1.00 83.06 106 GLY A N 1
ATOM 831 C CA . GLY A 1 106 ? 0.945 -5.372 1.003 1.00 83.06 106 GLY A CA 1
ATOM 832 C C . GLY A 1 106 ? 1.569 -3.991 0.812 1.00 83.06 106 GLY A C 1
ATOM 833 O O . GLY A 1 106 ? 1.620 -3.191 1.745 1.00 83.06 106 GLY A O 1
ATOM 834 N N . ILE A 1 107 ? 2.044 -3.723 -0.403 1.00 84.81 107 ILE A N 1
ATOM 835 C CA . ILE A 1 107 ? 2.610 -2.436 -0.821 1.00 84.81 107 ILE A CA 1
ATOM 836 C C . ILE A 1 107 ? 1.989 -2.075 -2.174 1.00 84.81 107 ILE A C 1
ATOM 838 O O . ILE A 1 107 ? 1.897 -2.929 -3.054 1.00 84.81 107 ILE A O 1
ATOM 842 N N . VAL A 1 108 ? 1.575 -0.818 -2.351 1.00 86.31 108 VAL A N 1
ATOM 843 C CA . VAL A 1 108 ? 0.998 -0.305 -3.605 1.00 86.31 108 VAL A CA 1
ATOM 844 C C . VAL A 1 108 ? 1.841 0.871 -4.094 1.00 86.31 108 VAL A C 1
ATOM 846 O O . VAL A 1 108 ? 2.084 1.813 -3.345 1.00 86.31 108 VAL A O 1
ATOM 849 N N . ILE A 1 109 ? 2.295 0.823 -5.349 1.00 82.88 109 ILE A N 1
ATOM 850 C CA . ILE A 1 109 ? 3.172 1.843 -5.942 1.00 82.88 109 ILE A CA 1
ATOM 851 C C . ILE A 1 109 ? 2.372 2.701 -6.931 1.00 82.88 109 ILE A C 1
ATOM 853 O O . ILE A 1 109 ? 1.923 2.214 -7.967 1.00 82.88 109 ILE A O 1
ATOM 857 N N . TRP A 1 110 ? 2.224 4.000 -6.652 1.00 80.75 110 TRP A N 1
ATOM 858 C CA . TRP A 1 110 ? 1.442 4.924 -7.490 1.00 80.75 110 TRP A CA 1
ATOM 859 C C . TRP A 1 110 ? 2.226 5.449 -8.714 1.00 80.75 110 TRP A C 1
ATOM 861 O O . TRP A 1 110 ? 2.510 6.642 -8.857 1.00 80.75 110 TRP A O 1
ATOM 871 N N . ALA A 1 111 ? 2.595 4.542 -9.620 1.00 82.81 111 ALA A N 1
ATOM 872 C CA . ALA A 1 111 ? 3.409 4.810 -10.813 1.00 82.81 111 ALA A CA 1
ATOM 873 C C . ALA A 1 111 ? 2.585 5.158 -12.076 1.00 82.81 111 ALA A C 1
ATOM 875 O O . ALA A 1 111 ? 2.833 4.639 -13.162 1.00 82.81 111 ALA A O 1
ATOM 876 N N . ALA A 1 112 ? 1.575 6.025 -11.948 1.00 79.75 112 ALA A N 1
ATOM 877 C CA . ALA A 1 112 ? 0.639 6.319 -13.038 1.00 79.75 112 ALA A CA 1
ATOM 878 C C . ALA A 1 112 ? 1.317 6.906 -14.301 1.00 79.75 112 ALA A C 1
ATOM 880 O O . ALA A 1 112 ? 2.017 7.924 -14.232 1.00 79.75 112 ALA A O 1
ATOM 881 N N . TRP A 1 113 ? 1.046 6.296 -15.460 1.00 85.06 113 TRP A N 1
ATOM 882 C CA . TRP A 1 113 ? 1.469 6.749 -16.792 1.00 85.06 113 TRP A CA 1
ATOM 883 C C . TRP A 1 113 ? 0.449 7.704 -17.444 1.00 85.06 113 TRP A C 1
ATOM 885 O O . TRP A 1 113 ? -0.745 7.661 -17.151 1.00 85.06 113 TRP A O 1
ATOM 895 N N . LYS A 1 114 ? 0.920 8.562 -18.355 1.00 81.50 114 LYS A N 1
ATOM 896 C CA . LYS A 1 114 ? 0.129 9.413 -19.262 1.00 81.50 114 LYS A CA 1
ATOM 897 C C . LYS A 1 114 ? 0.887 9.576 -20.599 1.00 81.50 114 LYS A C 1
ATOM 899 O O . LYS A 1 114 ? 2.105 9.422 -20.617 1.00 81.50 114 LYS A O 1
ATOM 904 N N . PRO A 1 115 ? 0.250 10.014 -21.702 1.00 81.12 115 PRO A N 1
ATOM 905 C CA . PRO A 1 115 ? 0.915 10.161 -23.011 1.00 81.12 115 PRO A CA 1
ATOM 906 C C . PRO A 1 115 ? 2.153 11.083 -23.076 1.00 81.12 115 PRO A C 1
ATOM 908 O O . PRO A 1 115 ? 2.830 11.124 -24.099 1.00 81.12 115 PRO A O 1
ATOM 911 N N . SER A 1 116 ? 2.455 11.839 -22.015 1.00 82.94 116 SER A N 1
ATOM 912 C CA . SER A 1 116 ? 3.617 12.732 -21.900 1.00 82.94 116 SER A CA 1
ATOM 913 C C . SER A 1 116 ? 4.659 12.295 -20.853 1.00 82.94 116 SER A C 1
ATOM 915 O O . SER A 1 116 ? 5.508 13.102 -20.481 1.00 82.94 116 SER A O 1
ATOM 917 N N . GLY A 1 117 ? 4.621 11.046 -20.376 1.00 78.88 117 GLY A N 1
ATOM 918 C CA . GLY A 1 117 ? 5.522 10.492 -19.349 1.00 78.88 117 GLY A CA 1
ATOM 919 C C . GLY A 1 117 ? 4.754 9.926 -18.151 1.00 78.88 117 GLY A C 1
ATOM 920 O O . GLY A 1 117 ? 3.546 9.740 -18.213 1.00 78.88 117 GLY A O 1
ATOM 921 N N . CYS A 1 118 ? 5.405 9.698 -17.011 1.00 76.94 118 CYS A N 1
ATOM 922 C CA . CYS A 1 118 ? 4.673 9.405 -15.772 1.00 76.94 118 CYS A CA 1
ATOM 923 C C . CYS A 1 118 ? 4.065 10.669 -15.129 1.00 76.94 118 CYS A C 1
ATOM 925 O O . CYS A 1 118 ? 4.357 11.808 -15.513 1.00 76.94 118 CYS A O 1
ATOM 927 N N . TYR A 1 119 ? 3.218 10.486 -14.113 1.00 67.62 119 TYR A N 1
ATOM 928 C CA . TYR A 1 119 ? 2.726 11.583 -13.275 1.00 67.62 119 TYR A CA 1
ATOM 929 C C . TYR A 1 119 ? 3.788 12.101 -12.287 1.00 67.62 119 TYR A C 1
ATOM 931 O O . TYR A 1 119 ? 3.989 13.313 -12.206 1.00 67.62 119 TYR A O 1
ATOM 939 N N . ARG A 1 120 ? 4.464 11.196 -11.561 1.00 69.25 120 ARG A N 1
ATOM 940 C CA . ARG A 1 120 ? 5.546 11.506 -10.598 1.00 69.25 120 ARG A CA 1
ATOM 941 C C . ARG A 1 120 ? 6.650 10.447 -10.585 1.00 69.25 120 ARG A C 1
ATOM 943 O O . ARG A 1 120 ? 7.814 10.789 -10.740 1.00 69.25 120 ARG A O 1
ATOM 950 N N . MET A 1 121 ? 6.284 9.175 -10.410 1.00 70.00 121 MET A N 1
ATOM 951 C CA . MET A 1 121 ? 7.223 8.050 -10.406 1.00 70.00 121 MET A CA 1
ATOM 952 C C . MET A 1 121 ? 7.172 7.330 -11.756 1.00 70.00 121 MET A C 1
ATOM 954 O O . MET A 1 121 ? 6.124 6.814 -12.137 1.00 70.00 121 MET A O 1
ATOM 958 N N . CYS A 1 122 ? 8.288 7.324 -12.486 1.00 80.31 122 CYS A N 1
ATOM 959 C CA . CYS A 1 122 ? 8.401 6.666 -13.788 1.00 80.31 122 CYS A CA 1
ATOM 960 C C . CYS A 1 122 ? 9.113 5.321 -13.592 1.00 80.31 122 CYS A C 1
ATOM 962 O O . CYS A 1 122 ? 10.326 5.304 -13.377 1.00 80.31 122 CYS A O 1
ATOM 964 N N . LEU A 1 123 ? 8.368 4.213 -13.659 1.00 85.19 123 LEU A N 1
ATOM 965 C CA . LEU A 1 123 ? 8.950 2.866 -13.748 1.00 85.19 123 LEU A CA 1
ATOM 966 C C . LEU A 1 123 ? 9.372 2.548 -15.191 1.00 85.19 123 LEU A C 1
ATOM 968 O O . LEU A 1 123 ? 10.426 1.961 -15.405 1.00 85.19 123 LEU A O 1
ATOM 972 N N . THR A 1 124 ? 8.598 3.025 -16.170 1.00 87.62 124 THR A N 1
ATOM 973 C CA . THR A 1 124 ? 8.832 2.851 -17.609 1.00 87.62 124 THR A CA 1
ATOM 974 C C . THR A 1 124 ? 8.881 4.183 -18.368 1.00 87.62 124 THR A C 1
ATOM 976 O O . THR A 1 124 ? 8.476 5.233 -17.856 1.00 87.62 124 THR A O 1
ATOM 979 N N . ASP A 1 125 ? 9.389 4.141 -19.601 1.00 87.50 125 ASP A N 1
ATOM 980 C CA . ASP A 1 125 ? 9.260 5.207 -20.596 1.00 87.50 125 ASP A CA 1
ATOM 981 C C . ASP A 1 125 ? 7.908 5.148 -21.349 1.00 87.50 125 ASP A C 1
ATOM 983 O O . ASP A 1 125 ? 7.060 4.290 -21.104 1.00 87.50 125 ASP A O 1
ATOM 987 N N . ASN A 1 126 ? 7.698 6.059 -22.307 1.00 89.25 126 ASN A N 1
ATOM 988 C CA . ASN A 1 126 ? 6.469 6.103 -23.117 1.00 89.25 126 ASN A CA 1
ATOM 989 C C . ASN A 1 126 ? 6.305 4.942 -24.115 1.00 89.25 126 ASN A C 1
ATOM 991 O O . ASN A 1 126 ? 5.267 4.860 -24.768 1.00 89.25 126 ASN A O 1
ATOM 995 N N . ASN A 1 127 ? 7.296 4.059 -24.236 1.00 89.31 127 ASN A N 1
ATOM 996 C CA . ASN A 1 127 ? 7.250 2.838 -25.038 1.00 89.31 127 ASN A CA 1
ATOM 997 C C . ASN A 1 127 ? 7.062 1.592 -24.150 1.00 89.31 127 ASN A C 1
ATOM 999 O O . ASN A 1 127 ? 7.238 0.473 -24.627 1.00 89.31 127 ASN A O 1
ATOM 1003 N N . PHE A 1 128 ? 6.745 1.782 -22.861 1.00 87.81 128 PHE A N 1
ATOM 1004 C CA . PHE A 1 128 ? 6.686 0.744 -21.825 1.00 87.81 128 PHE A CA 1
ATOM 1005 C C . PHE A 1 128 ? 8.011 -0.009 -21.607 1.00 87.81 128 PHE A C 1
ATOM 1007 O O . PHE A 1 128 ? 8.026 -1.092 -21.027 1.00 87.81 128 PHE A O 1
ATOM 1014 N N . LYS A 1 129 ? 9.149 0.575 -22.007 1.00 89.69 129 LYS A N 1
ATOM 1015 C CA . LYS A 1 129 ? 10.473 0.044 -21.673 1.00 89.69 129 LYS A CA 1
ATOM 1016 C C . LYS A 1 129 ? 10.847 0.455 -20.250 1.00 89.69 129 LYS A C 1
ATOM 1018 O O . LYS A 1 129 ? 10.657 1.612 -19.879 1.00 89.69 129 LYS A O 1
ATOM 1023 N N . ASN A 1 130 ? 11.430 -0.463 -19.481 1.00 88.50 130 ASN A N 1
ATOM 1024 C CA . ASN A 1 130 ? 11.899 -0.179 -18.126 1.00 88.50 130 ASN A CA 1
ATOM 1025 C C . ASN A 1 130 ? 12.907 0.977 -18.055 1.00 88.50 130 ASN A C 1
ATOM 1027 O O . ASN A 1 130 ? 13.757 1.167 -18.933 1.00 88.50 130 ASN A O 1
ATOM 1031 N N . LEU A 1 131 ? 12.811 1.714 -16.954 1.00 86.44 131 LEU A N 1
ATOM 1032 C CA . LEU A 1 131 ? 13.802 2.655 -16.449 1.00 86.44 131 LEU A CA 1
ATOM 1033 C C . LEU A 1 131 ? 14.462 2.049 -15.194 1.00 86.44 131 LEU A C 1
ATOM 1035 O O . LEU A 1 131 ? 13.872 1.157 -14.585 1.00 86.44 131 LEU A O 1
ATOM 1039 N N . PRO A 1 132 ? 15.599 2.587 -14.707 1.00 86.50 132 PRO A N 1
ATOM 1040 C CA . PRO A 1 132 ? 16.284 2.059 -13.519 1.00 86.50 132 PRO A CA 1
ATOM 1041 C C . PRO A 1 132 ? 15.416 1.955 -12.253 1.00 86.50 132 PRO A C 1
ATOM 1043 O O . PRO A 1 132 ? 15.703 1.159 -11.364 1.00 86.50 132 PRO A O 1
ATOM 1046 N N . THR A 1 133 ? 14.346 2.751 -12.161 1.00 80.56 133 THR A N 1
ATOM 1047 C CA . THR A 1 133 ? 13.343 2.678 -11.087 1.00 80.56 133 THR A CA 1
ATOM 1048 C C . THR A 1 133 ? 12.439 1.444 -11.213 1.00 80.56 133 THR A C 1
ATOM 1050 O O . THR A 1 133 ? 12.081 0.854 -10.200 1.00 80.56 133 THR A O 1
ATOM 1053 N N . GLY A 1 134 ? 12.079 1.049 -12.440 1.00 87.00 134 GLY A N 1
ATOM 1054 C CA . GLY A 1 134 ? 11.371 -0.201 -12.735 1.00 87.00 134 GLY A CA 1
ATOM 1055 C C . GLY A 1 134 ? 12.269 -1.418 -12.531 1.00 87.00 134 GLY A C 1
ATOM 1056 O O . GLY A 1 134 ? 11.862 -2.358 -11.857 1.00 87.00 134 GLY A O 1
ATOM 1057 N N . ASP A 1 135 ? 13.535 -1.342 -12.960 1.00 88.38 135 ASP A N 1
ATOM 1058 C CA . ASP A 1 135 ? 14.516 -2.423 -12.765 1.00 88.38 135 ASP A CA 1
ATOM 1059 C C . ASP A 1 135 ? 14.716 -2.760 -11.271 1.00 88.38 135 ASP A C 1
ATOM 1061 O O . ASP A 1 135 ? 14.928 -3.917 -10.909 1.00 88.38 135 ASP A O 1
ATOM 1065 N N . VAL A 1 136 ? 14.603 -1.761 -10.382 1.00 87.69 136 VAL A N 1
ATOM 1066 C CA . VAL A 1 136 ? 14.584 -1.945 -8.918 1.00 87.69 136 VAL A CA 1
ATOM 1067 C C . VAL A 1 136 ? 13.330 -2.683 -8.439 1.00 87.69 136 VAL A C 1
ATOM 1069 O O . VAL A 1 136 ? 13.441 -3.545 -7.566 1.00 87.69 136 VAL A O 1
ATOM 1072 N N . VAL A 1 137 ? 12.151 -2.375 -8.989 1.00 88.38 137 VAL A N 1
ATOM 1073 C CA . VAL A 1 137 ? 10.902 -3.069 -8.636 1.00 88.38 137 VAL A CA 1
ATOM 1074 C C . VAL A 1 137 ? 10.958 -4.520 -9.104 1.00 88.38 137 VAL A C 1
ATOM 1076 O O . VAL A 1 137 ? 10.731 -5.405 -8.291 1.00 88.38 137 VAL A O 1
ATOM 1079 N N . ASP A 1 138 ? 11.342 -4.790 -10.352 1.00 88.19 138 ASP A N 1
ATOM 1080 C CA . ASP A 1 138 ? 11.421 -6.158 -10.887 1.00 88.19 138 ASP A CA 1
ATOM 1081 C C . ASP A 1 138 ? 12.441 -7.015 -10.126 1.00 88.19 138 ASP A C 1
ATOM 1083 O O . ASP A 1 138 ? 12.156 -8.158 -9.754 1.00 88.19 138 ASP A O 1
ATOM 1087 N N . LYS A 1 139 ? 13.610 -6.438 -9.814 1.00 90.06 139 LYS A N 1
ATOM 1088 C CA . LYS A 1 139 ? 14.628 -7.049 -8.950 1.00 90.06 139 LYS A CA 1
ATOM 1089 C C . LYS A 1 139 ? 14.042 -7.459 -7.598 1.00 90.06 139 LYS A C 1
ATOM 1091 O O . LYS A 1 139 ? 14.221 -8.603 -7.191 1.00 90.06 139 LYS A O 1
ATOM 1096 N N . LEU A 1 140 ? 13.347 -6.557 -6.903 1.00 89.31 140 LEU A N 1
ATOM 1097 C CA . LEU A 1 140 ? 12.771 -6.859 -5.589 1.00 89.31 140 LEU A CA 1
ATOM 1098 C C . LEU A 1 140 ? 11.595 -7.831 -5.660 1.00 89.31 140 LEU A C 1
ATOM 1100 O O . LEU A 1 140 ? 11.508 -8.730 -4.832 1.00 89.31 140 LEU A O 1
ATOM 1104 N N . THR A 1 141 ? 10.730 -7.706 -6.663 1.00 86.62 141 THR A N 1
ATOM 1105 C CA . THR A 1 141 ? 9.627 -8.642 -6.916 1.00 86.62 141 THR A CA 1
ATOM 1106 C C . THR A 1 141 ? 10.175 -10.057 -7.172 1.00 86.62 141 THR A C 1
ATOM 1108 O O . THR A 1 141 ? 9.562 -11.035 -6.751 1.00 86.62 141 THR A O 1
ATOM 1111 N N . SER A 1 142 ? 11.370 -10.189 -7.756 1.00 84.94 142 SER A N 1
ATOM 1112 C CA . SER A 1 142 ? 12.095 -11.463 -7.859 1.00 84.94 142 SER A CA 1
ATOM 1113 C C . SER A 1 142 ? 12.733 -11.909 -6.533 1.00 84.94 142 SER A C 1
ATOM 1115 O O . SER A 1 142 ? 12.478 -13.023 -6.076 1.00 84.94 142 SER A O 1
ATOM 1117 N N . GLU A 1 143 ? 13.494 -11.044 -5.851 1.00 87.06 143 GLU A N 1
ATOM 1118 C CA . GLU A 1 143 ? 14.161 -11.368 -4.573 1.00 87.06 143 GLU A CA 1
ATOM 1119 C C . GLU A 1 143 ? 13.187 -11.736 -3.438 1.00 87.06 143 GLU A C 1
ATOM 1121 O O . GLU A 1 143 ? 13.496 -12.598 -2.617 1.00 87.06 143 GLU A O 1
ATOM 1126 N N . PHE A 1 144 ? 12.011 -11.108 -3.385 1.00 85.94 144 PHE A N 1
ATOM 1127 C CA . PHE A 1 144 ? 10.946 -11.410 -2.420 1.00 85.94 144 PHE A CA 1
ATOM 1128 C C . PHE A 1 144 ? 10.115 -12.644 -2.819 1.00 85.94 144 PHE A C 1
ATOM 1130 O O . PHE A 1 144 ? 9.182 -13.022 -2.114 1.00 85.94 144 PHE A O 1
ATOM 1137 N N . GLY A 1 145 ? 10.430 -13.277 -3.952 1.00 75.25 145 GLY A N 1
ATOM 1138 C CA . GLY A 1 145 ? 9.736 -14.458 -4.457 1.00 75.25 145 GLY A CA 1
ATOM 1139 C C . GLY A 1 145 ? 8.357 -14.183 -5.063 1.00 75.25 145 GLY A C 1
ATOM 1140 O O . GLY A 1 145 ? 7.632 -15.134 -5.348 1.00 75.25 145 GLY A O 1
ATOM 1141 N N . LEU A 1 146 ? 7.994 -12.921 -5.305 1.00 71.25 146 LEU A N 1
ATOM 1142 C CA . LEU A 1 146 ? 6.715 -12.545 -5.913 1.00 71.25 146 LEU A CA 1
ATOM 1143 C C . LEU A 1 146 ? 6.651 -12.963 -7.399 1.00 71.25 146 LEU A C 1
ATOM 1145 O O . LEU A 1 146 ? 5.599 -13.390 -7.869 1.00 71.25 146 LEU A O 1
ATOM 1149 N N . THR A 1 147 ? 7.780 -12.952 -8.128 1.00 63.84 147 THR A N 1
ATOM 1150 C CA . THR A 1 147 ? 7.877 -13.552 -9.480 1.00 63.84 147 THR A CA 1
ATOM 1151 C C . THR A 1 147 ? 8.169 -15.060 -9.481 1.00 63.84 147 THR A C 1
ATOM 1153 O O . THR A 1 147 ? 8.425 -15.620 -10.546 1.00 63.84 147 THR A O 1
ATOM 1156 N N . SER A 1 148 ? 8.106 -15.765 -8.343 1.00 55.72 148 SER A N 1
ATOM 1157 C CA . SER A 1 148 ? 8.286 -17.235 -8.293 1.00 55.72 148 SER A CA 1
ATOM 1158 C C . SER A 1 148 ? 7.135 -18.025 -8.940 1.00 55.72 148 SER A C 1
ATOM 1160 O O . SER A 1 148 ? 7.113 -19.250 -8.866 1.00 55.72 148 SER A O 1
ATOM 1162 N N . GLY A 1 149 ? 6.193 -17.345 -9.605 1.00 55.16 149 GLY A N 1
ATOM 1163 C CA . GLY A 1 149 ? 5.020 -17.910 -10.281 1.00 55.16 149 GLY A CA 1
ATOM 1164 C C . GLY A 1 149 ? 5.302 -18.900 -11.420 1.00 55.16 149 GLY A C 1
ATOM 1165 O O . GLY A 1 149 ? 4.358 -19.466 -11.960 1.00 55.16 149 GLY A O 1
ATOM 1166 N N . LEU A 1 150 ? 6.568 -19.203 -11.735 1.00 58.12 150 LEU A N 1
ATOM 1167 C CA . LEU A 1 150 ? 6.957 -20.426 -12.456 1.00 58.12 150 LEU A CA 1
ATOM 1168 C C . LEU A 1 150 ? 6.853 -21.668 -11.544 1.00 58.12 150 LEU A C 1
ATOM 1170 O O . LEU A 1 150 ? 7.781 -22.477 -11.438 1.00 58.12 150 LEU A O 1
ATOM 1174 N N . ALA A 1 151 ? 5.696 -21.820 -10.894 1.00 63.91 151 ALA A N 1
ATOM 1175 C CA . ALA A 1 151 ? 5.339 -22.968 -10.078 1.00 63.91 151 ALA A CA 1
ATOM 1176 C C . ALA A 1 151 ? 5.212 -24.205 -10.977 1.00 63.91 151 ALA A C 1
ATOM 1178 O O . ALA A 1 151 ? 4.173 -24.469 -11.579 1.00 63.91 151 ALA A O 1
ATOM 1179 N N . SER A 1 152 ? 6.311 -24.943 -11.096 1.00 75.88 152 SER A N 1
ATOM 1180 C CA . SER A 1 152 ? 6.441 -26.113 -11.958 1.00 75.88 152 SER A CA 1
ATOM 1181 C C . SER A 1 152 ? 6.585 -27.379 -11.122 1.00 75.88 152 SER A C 1
ATOM 1183 O O . SER A 1 152 ? 7.275 -27.409 -10.104 1.00 75.88 152 SER A O 1
ATOM 1185 N N . GLY A 1 153 ? 5.913 -28.442 -11.553 1.00 81.38 153 GLY A N 1
ATOM 1186 C CA . GLY A 1 153 ? 5.917 -29.724 -10.867 1.00 81.38 153 GLY A CA 1
ATOM 1187 C C . GLY A 1 153 ? 5.055 -30.752 -11.586 1.00 81.38 153 GLY A C 1
ATOM 1188 O O . GLY A 1 153 ? 4.389 -30.454 -12.577 1.00 81.38 153 GLY A O 1
ATOM 1189 N N . THR A 1 154 ? 5.086 -31.979 -11.077 1.00 87.50 154 THR A N 1
ATOM 1190 C CA . THR A 1 154 ? 4.275 -33.090 -11.583 1.00 87.50 154 THR A CA 1
ATOM 1191 C C . THR A 1 154 ? 3.024 -33.235 -10.726 1.00 87.50 154 THR A C 1
ATOM 1193 O O . THR A 1 154 ? 3.079 -33.068 -9.508 1.00 87.50 154 THR A O 1
ATOM 1196 N N . THR A 1 155 ? 1.902 -33.601 -11.342 1.00 87.50 155 THR A N 1
ATOM 1197 C CA . THR A 1 155 ? 0.695 -34.000 -10.612 1.00 87.50 155 THR A CA 1
ATOM 1198 C C . THR A 1 155 ? 0.961 -35.200 -9.702 1.00 87.50 155 THR A C 1
ATOM 1200 O O . THR A 1 155 ? 1.711 -36.112 -10.056 1.00 87.50 155 THR A O 1
ATOM 1203 N N . ASN A 1 156 ? 0.299 -35.240 -8.547 1.00 88.56 156 ASN A N 1
ATOM 1204 C CA . ASN A 1 156 ? 0.293 -36.406 -7.669 1.00 88.56 156 ASN A CA 1
ATOM 1205 C C . ASN A 1 156 ? -0.439 -37.605 -8.314 1.00 88.56 156 ASN A C 1
ATOM 1207 O O . ASN A 1 156 ? -1.025 -37.496 -9.392 1.00 88.56 156 ASN A O 1
ATOM 1211 N N . ALA A 1 157 ? -0.442 -38.758 -7.637 1.00 89.44 157 ALA A N 1
ATOM 1212 C CA . ALA A 1 157 ? -1.057 -39.995 -8.138 1.00 89.44 157 ALA A CA 1
ATOM 1213 C C . ALA A 1 157 ? -2.573 -39.899 -8.434 1.00 89.44 157 ALA A C 1
ATOM 1215 O O . ALA A 1 157 ? -3.107 -40.762 -9.126 1.00 89.44 157 ALA A O 1
ATOM 1216 N N . ASN A 1 158 ? -3.250 -38.854 -7.944 1.00 91.12 158 ASN A N 1
ATOM 1217 C CA . ASN A 1 158 ? -4.669 -38.582 -8.185 1.00 91.12 158 ASN A CA 1
ATOM 1218 C C . ASN A 1 158 ? -4.898 -37.525 -9.288 1.00 91.12 158 ASN A C 1
ATOM 1220 O O . ASN A 1 158 ? -6.042 -37.156 -9.537 1.00 91.12 158 ASN A O 1
ATOM 1224 N N . GLY A 1 159 ? -3.839 -37.019 -9.932 1.00 87.44 159 GLY A N 1
ATOM 1225 C CA . GLY A 1 159 ? -3.916 -36.023 -11.008 1.00 87.44 159 GLY A CA 1
ATOM 1226 C C . GLY A 1 159 ? -3.883 -34.555 -10.564 1.00 87.44 159 GLY A C 1
ATOM 1227 O O . GLY A 1 159 ? -4.038 -33.679 -11.407 1.00 87.44 159 GLY A O 1
ATOM 1228 N N . PHE A 1 160 ? -3.650 -34.258 -9.280 1.00 88.69 160 PHE A N 1
ATOM 1229 C CA . PHE A 1 160 ? -3.652 -32.880 -8.765 1.00 88.69 160 PHE A CA 1
ATOM 1230 C C . PHE A 1 160 ? -2.242 -32.294 -8.646 1.00 88.69 160 PHE A C 1
ATOM 1232 O O . PHE A 1 160 ? -1.320 -32.962 -8.174 1.00 88.69 160 PHE A O 1
ATOM 1239 N N . PHE A 1 161 ? -2.098 -31.024 -9.017 1.00 85.38 161 PHE A N 1
ATOM 1240 C CA . PHE A 1 161 ? -0.959 -30.162 -8.701 1.00 85.38 161 PHE A CA 1
ATOM 1241 C C . PHE A 1 161 ? -1.516 -28.865 -8.104 1.00 85.38 161 PHE A C 1
ATOM 1243 O O . PHE A 1 161 ? -2.487 -28.321 -8.628 1.00 85.38 161 PHE A O 1
ATOM 1250 N N . GLU A 1 162 ? -0.933 -28.397 -7.003 1.00 82.38 162 GLU A N 1
ATOM 1251 C CA . GLU A 1 162 ? -1.389 -27.217 -6.263 1.00 82.38 162 GLU A CA 1
ATOM 1252 C C . GLU A 1 162 ? -0.240 -26.211 -6.157 1.00 82.38 162 GLU A C 1
ATOM 1254 O O . GLU A 1 162 ? 0.898 -26.587 -5.871 1.00 82.38 162 GLU A O 1
ATOM 1259 N N . ALA A 1 163 ? -0.538 -24.932 -6.387 1.00 77.00 163 ALA A N 1
ATOM 1260 C CA . ALA A 1 163 ? 0.435 -23.849 -6.349 1.00 77.00 163 ALA A CA 1
ATOM 1261 C C . ALA A 1 163 ? -0.186 -22.583 -5.748 1.00 77.00 163 ALA A C 1
ATOM 1263 O O . ALA A 1 163 ? -1.276 -22.170 -6.143 1.00 77.00 163 ALA A O 1
ATOM 1264 N N . SER A 1 164 ? 0.538 -21.941 -4.831 1.00 70.44 164 SER A N 1
ATOM 1265 C CA . SER A 1 164 ? 0.196 -20.604 -4.344 1.00 70.44 164 SER A CA 1
ATOM 1266 C C . SER A 1 164 ? 0.743 -19.562 -5.315 1.00 70.44 164 SER A C 1
ATOM 1268 O O . SER A 1 164 ? 1.955 -19.362 -5.392 1.00 70.44 164 SER A O 1
ATOM 1270 N N . LEU A 1 165 ? -0.152 -18.910 -6.052 1.00 69.62 165 LEU A N 1
ATOM 1271 C CA . LEU A 1 165 ? 0.154 -17.794 -6.947 1.00 69.62 165 LEU A CA 1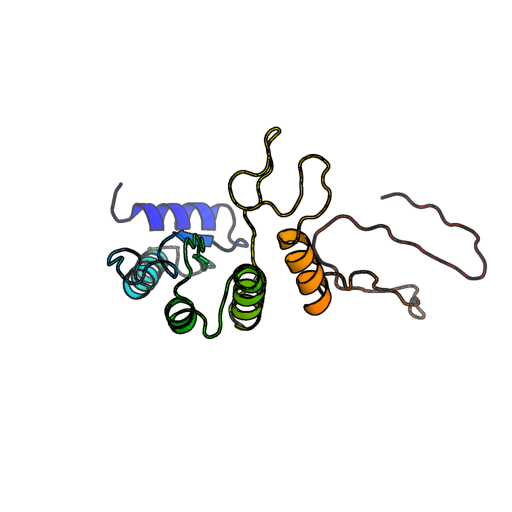
ATOM 1272 C C . LEU A 1 165 ? -0.399 -16.484 -6.368 1.00 69.62 165 LEU A C 1
ATOM 1274 O O . LEU A 1 165 ? -1.215 -16.490 -5.443 1.00 69.62 165 LEU A O 1
ATOM 1278 N N . PHE A 1 166 ? 0.051 -15.357 -6.915 1.00 66.75 166 PHE A N 1
ATOM 1279 C CA . PHE A 1 166 ? -0.521 -14.044 -6.615 1.00 66.75 166 PHE A CA 1
ATOM 1280 C C . PHE A 1 166 ? -1.801 -13.820 -7.437 1.00 66.75 166 PHE A C 1
ATOM 1282 O O . PHE A 1 166 ? -2.243 -14.698 -8.177 1.00 66.75 166 PHE A O 1
ATOM 1289 N N . HIS A 1 167 ? -2.439 -12.659 -7.289 1.00 58.00 167 HIS A N 1
ATOM 1290 C CA . HIS A 1 167 ? -3.563 -12.294 -8.147 1.00 58.00 167 HIS A CA 1
ATOM 1291 C C . HIS A 1 167 ? -3.046 -11.654 -9.443 1.00 58.00 167 HIS A C 1
ATOM 1293 O O . HIS A 1 167 ? -2.310 -10.669 -9.387 1.00 58.00 167 HIS A O 1
ATOM 1299 N N . GLY A 1 168 ? -3.427 -12.214 -10.590 1.00 67.50 168 GLY A N 1
ATOM 1300 C CA . GLY A 1 168 ? -2.993 -11.783 -11.918 1.00 67.50 168 GLY A CA 1
ATOM 1301 C C . GLY A 1 168 ? -3.350 -12.814 -12.993 1.00 67.50 168 GLY A C 1
ATOM 1302 O O . GLY A 1 168 ? -3.959 -13.841 -12.690 1.00 67.50 168 GLY A O 1
ATOM 1303 N N . ASP A 1 169 ? -2.956 -12.533 -14.234 1.00 73.00 169 ASP A N 1
ATOM 1304 C CA . ASP A 1 169 ? -3.149 -13.422 -15.382 1.00 73.00 169 ASP A CA 1
ATOM 1305 C C . ASP A 1 169 ? -1.982 -14.420 -15.513 1.00 73.00 169 ASP A C 1
ATOM 1307 O O . ASP A 1 169 ? -0.816 -14.046 -15.356 1.00 73.00 169 ASP A O 1
ATOM 1311 N N . TYR A 1 170 ? -2.277 -15.689 -15.824 1.00 73.25 170 TYR A N 1
ATOM 1312 C CA . TYR A 1 170 ? -1.287 -16.775 -15.867 1.00 73.25 170 TYR A CA 1
ATOM 1313 C C . TYR A 1 170 ? -1.485 -17.709 -17.071 1.00 73.25 170 TYR A C 1
ATOM 1315 O O . TYR A 1 170 ? -2.590 -18.184 -17.321 1.00 73.25 170 TYR A O 1
ATOM 1323 N N . GLU A 1 171 ? -0.397 -18.044 -17.776 1.00 78.94 171 GLU A N 1
ATOM 1324 C CA . GLU A 1 171 ? -0.384 -19.108 -18.791 1.00 78.94 171 GLU A CA 1
ATOM 1325 C C . GLU A 1 171 ? -0.055 -20.460 -18.133 1.00 78.94 171 GLU A C 1
ATOM 1327 O O . GLU A 1 171 ? 1.012 -20.633 -17.541 1.00 78.94 171 GLU A O 1
ATOM 1332 N N . VAL A 1 172 ? -0.955 -21.443 -18.251 1.00 80.94 172 VAL A N 1
ATOM 1333 C CA . VAL A 1 172 ? -0.770 -22.788 -17.680 1.00 80.94 172 VAL A CA 1
ATOM 1334 C C . VAL A 1 172 ? -0.338 -23.772 -18.766 1.00 80.94 172 VAL A C 1
ATOM 1336 O O . VAL A 1 172 ? -1.135 -24.187 -19.607 1.00 80.94 172 VAL A O 1
ATOM 1339 N N . LYS A 1 173 ? 0.928 -24.201 -18.727 1.00 82.56 173 LYS A N 1
ATOM 1340 C CA . LYS A 1 173 ? 1.488 -25.163 -19.686 1.00 82.56 173 LYS A CA 1
ATOM 1341 C C . LYS A 1 173 ? 1.505 -26.588 -19.129 1.00 82.56 173 LYS A C 1
ATOM 1343 O O . LYS A 1 173 ? 2.330 -26.919 -18.283 1.00 82.56 173 LYS A O 1
ATOM 1348 N N . ILE A 1 174 ? 0.642 -27.453 -19.662 1.00 84.69 174 ILE A N 1
ATOM 1349 C CA . ILE A 1 174 ? 0.565 -28.874 -19.289 1.00 84.69 174 ILE A CA 1
ATOM 1350 C C . ILE A 1 174 ? 1.369 -29.727 -20.281 1.00 84.69 174 ILE A C 1
ATOM 1352 O O . ILE A 1 174 ? 1.158 -29.653 -21.490 1.00 84.69 174 ILE A O 1
ATOM 1356 N N . THR A 1 175 ? 2.261 -30.584 -19.777 1.00 83.25 175 THR A N 1
ATOM 1357 C CA . THR A 1 175 ? 2.984 -31.592 -20.573 1.00 83.25 175 THR A CA 1
ATOM 1358 C C . THR A 1 175 ? 2.696 -32.994 -20.049 1.00 83.25 175 THR A C 1
ATOM 1360 O O . THR A 1 175 ? 3.003 -33.288 -18.895 1.00 83.25 175 THR A O 1
ATOM 1363 N N . HIS A 1 176 ? 2.156 -33.875 -20.892 1.00 80.94 176 HIS A N 1
ATOM 1364 C CA . HIS A 1 176 ? 1.882 -35.266 -20.538 1.00 80.94 176 HIS A CA 1
ATOM 1365 C C . HIS A 1 176 ? 2.707 -36.214 -21.430 1.00 80.94 176 HIS A C 1
ATOM 1367 O O . HIS A 1 176 ? 2.660 -36.051 -22.648 1.00 80.94 176 HIS A O 1
ATOM 1373 N N . PRO A 1 177 ? 3.416 -37.231 -20.891 1.00 79.75 177 PRO A N 1
ATOM 1374 C CA . PRO A 1 177 ? 4.356 -38.057 -21.669 1.00 79.75 177 PRO A CA 1
ATOM 1375 C C . PRO A 1 177 ? 3.766 -38.855 -22.843 1.00 79.75 177 PRO A C 1
ATOM 1377 O O . PRO A 1 177 ? 4.521 -39.450 -23.605 1.00 79.75 177 PRO A O 1
ATOM 1380 N N . LEU A 1 178 ? 2.435 -38.915 -22.959 1.00 79.19 178 LEU A N 1
ATOM 1381 C CA . LEU A 1 178 ? 1.702 -39.669 -23.984 1.00 79.19 178 LEU A CA 1
ATOM 1382 C C . LEU A 1 178 ? 0.688 -38.807 -24.766 1.00 79.19 178 LEU A C 1
ATOM 1384 O O . LEU A 1 178 ? -0.141 -39.362 -25.483 1.00 79.19 178 LEU A O 1
ATOM 1388 N N . VAL A 1 179 ? 0.683 -37.477 -24.589 1.00 70.44 179 VAL A N 1
ATOM 1389 C CA . VAL A 1 179 ? -0.235 -36.564 -25.300 1.00 70.44 179 VAL A CA 1
ATOM 1390 C C . VAL A 1 179 ? 0.511 -35.304 -25.732 1.00 70.44 179 VAL A C 1
ATOM 1392 O O . VAL A 1 179 ? 0.817 -34.441 -24.907 1.00 70.44 179 VAL A O 1
ATOM 1395 N N . ASP A 1 180 ? 0.747 -35.179 -27.036 1.00 61.91 180 ASP A N 1
ATOM 1396 C CA . ASP A 1 180 ? 1.281 -33.959 -27.633 1.00 61.91 180 ASP A CA 1
ATOM 1397 C C . ASP A 1 180 ? 0.219 -32.845 -27.634 1.00 61.91 180 ASP A C 1
ATOM 1399 O O . ASP A 1 180 ? -0.811 -32.945 -28.295 1.00 61.91 180 ASP A O 1
ATOM 1403 N N . SER A 1 181 ? 0.514 -31.752 -26.925 1.00 56.28 181 SER A N 1
ATOM 14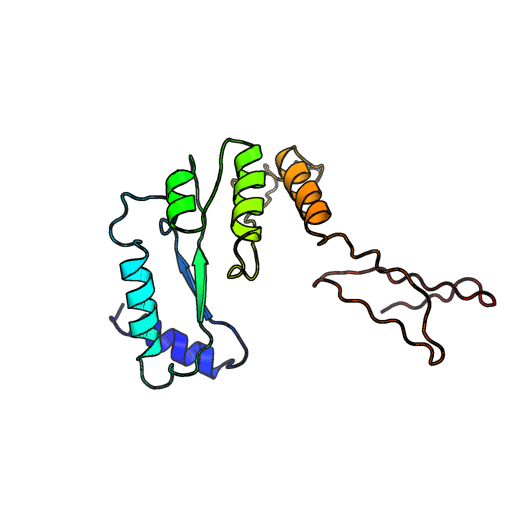04 C CA . SER A 1 181 ? -0.211 -30.466 -26.960 1.00 56.28 181 SER A CA 1
ATOM 1405 C C . SER A 1 181 ? -1.725 -30.499 -26.649 1.00 56.28 181 SER A C 1
ATOM 1407 O O . SER A 1 181 ? -2.543 -30.209 -27.525 1.00 56.28 181 SER A O 1
ATOM 1409 N N . PRO A 1 182 ? -2.135 -30.742 -25.388 1.00 52.56 182 PRO A N 1
ATOM 1410 C CA . PRO A 1 182 ? -3.505 -30.482 -24.949 1.00 52.56 182 PRO A CA 1
ATOM 1411 C C . PRO A 1 182 ? -3.769 -28.967 -24.833 1.00 52.56 182 PRO A C 1
ATOM 1413 O O . PRO A 1 182 ? -3.447 -28.341 -23.825 1.00 52.56 182 PRO A O 1
ATOM 1416 N N . SER A 1 183 ? -4.361 -28.363 -25.865 1.00 45.44 183 SER A N 1
ATOM 1417 C CA . SER A 1 183 ? -4.781 -26.956 -25.842 1.00 45.44 183 SER A CA 1
ATOM 1418 C C . SER A 1 183 ? -6.121 -26.778 -25.116 1.00 45.44 183 SER A C 1
ATOM 1420 O O . SER A 1 183 ? -7.166 -27.140 -25.660 1.00 45.44 183 SER A O 1
ATOM 1422 N N . PHE A 1 184 ? -6.103 -26.163 -23.933 1.00 53.78 184 PHE A N 1
ATOM 1423 C CA . PHE A 1 184 ? -7.304 -25.714 -23.225 1.00 53.78 184 PHE A CA 1
ATOM 1424 C C . PHE A 1 184 ? -7.203 -24.213 -22.952 1.00 53.78 184 PHE A C 1
ATOM 1426 O O . PHE A 1 184 ? -6.261 -23.765 -22.305 1.00 53.78 184 PHE A O 1
ATOM 1433 N N . GLY A 1 185 ? -8.165 -23.449 -23.469 1.00 34.78 185 GLY A N 1
ATOM 1434 C CA . GLY A 1 185 ? -8.382 -22.060 -23.071 1.00 34.78 185 GLY A CA 1
ATOM 1435 C C . GLY A 1 185 ? -9.311 -21.994 -21.860 1.00 34.78 185 GLY A C 1
ATOM 1436 O O . GLY A 1 185 ? -10.198 -22.841 -21.724 1.00 34.78 185 GLY A O 1
ATOM 1437 N N . VAL A 1 186 ? -9.098 -20.983 -21.019 1.00 36.97 186 VAL A N 1
ATOM 1438 C CA . VAL A 1 186 ? -9.964 -20.575 -19.902 1.00 36.97 186 VAL A CA 1
ATOM 1439 C C . VAL A 1 186 ? -10.417 -19.145 -20.176 1.00 36.97 186 VAL A C 1
ATOM 1441 O O . VAL A 1 186 ? -9.550 -18.365 -20.627 1.00 36.97 186 VAL A O 1
#

Organism: Malus domestica (NCBI:txid3750)

Radius of gyration: 21.86 Å; chains: 1; bounding box: 42×58×48 Å

pLDDT: mean 77.08, std 13.12, range [32.5, 92.88]

Secondary structure (DSSP, 8-state):
--TTHHHHHHHHHHHH-SSSPEEEEESSTTT-TT-SSS-HHHHHHHHHHHHTSTT-TT--EEEEE----SS--HHHHHHHT-----SHHHHHHHHHHHHHSTT---------EETTEESS--SB-TTS-B-HHHHHHHHHHHHTTTTTT-------TTS-------SS-------BTTBS------

Foldseek 3Di:
DDPCVVLVVLQVVCVVPVPDEAEDEDEPQQAPPPDPCSDPVNVVVSVVSSCPPPRNVSHHYDYHYPPPHPAGPQVSSCVVQNDDDDDLVVLLVVCVRLVVRPVRPDDDDQFDADCVATPPHGQAGNVRHGDSNVVSVVVVCVVVCLVVVVPDDAADPVRDDDDDHDDDDDDDDDDDPPDDDDDDDD

Sequence (186 aa):
MGATASAEFYNWASKADDTATLFLNDYNTIEESGDKDSILAKYLQKLRDIQGFPGNSNAKMAIGLESHFQTPNIPYIRSSIDTILLLASYLEQILREVHSHPKIQGIVIWAAWKPSGCYRMCLTDNNFKNLPTGDVVDKLTSEFGLTSGLASGTTNANGFFEASLFHGDYEVKITHPLVDSPSFGV